Protein AF-A0A6P4HY60-F1 (afdb_monomer_lite)

Sequence (247 aa):
MDHVKLVEDPIDIAHIHQLLADEGCGASSVFVGTTRDNFQGKKVVSLAYEAYDNMALKEMNKICSDLRTKWPELRHIVIYHRLGNVPVCEASVVIAASSPHRSDALESVSFAIDQLKTRVPIWKKEIYEGDHNSEWKENKESFRPKRSVSNFNYLACPCKAEESPDEIAAPQKLVQIRVNDAELAKRVECFVNSKRAEINSQNVIDFKAEDKDLSDSCARTQSSIIKQEKSNCHLKVQTIYYSTARQ

pLDDT: mean 74.48, std 22.75, range [33.75, 98.56]

Organism: Drosophila kikkawai (NCBI:txid30033)

Radius of gyration: 26.5 Å; chains: 1; bounding box: 69×43×84 Å

Structure (mmCIF, N/CA/C/O backbone):
data_AF-A0A6P4HY60-F1
#
_entry.id   AF-A0A6P4HY60-F1
#
loop_
_atom_site.group_PDB
_atom_site.id
_atom_site.type_symbol
_atom_site.label_atom_id
_atom_site.label_alt_id
_atom_site.label_comp_id
_atom_site.label_asym_id
_atom_site.label_entity_id
_atom_site.label_seq_id
_atom_site.pdbx_PDB_ins_code
_atom_site.Cartn_x
_atom_site.Cartn_y
_atom_site.Cartn_z
_atom_site.occupancy
_atom_site.B_iso_or_equiv
_atom_site.auth_seq_id
_atom_site.auth_comp_id
_atom_site.auth_asym_id
_atom_site.auth_atom_id
_atom_site.pdbx_PDB_model_num
ATOM 1 N N . MET A 1 1 ? -8.469 -6.549 12.043 1.00 91.81 1 MET A N 1
ATOM 2 C CA . MET A 1 1 ? -7.118 -7.120 11.918 1.00 91.81 1 MET A CA 1
ATOM 3 C C . MET A 1 1 ? -6.334 -6.358 10.857 1.00 91.81 1 MET A C 1
ATOM 5 O O . MET A 1 1 ? -6.956 -5.788 9.969 1.00 91.81 1 MET A O 1
ATOM 9 N N . ASP A 1 2 ? -5.004 -6.315 10.957 1.00 96.88 2 ASP A N 1
ATOM 10 C CA . ASP A 1 2 ? -4.147 -5.646 9.967 1.00 96.88 2 ASP A CA 1
ATOM 11 C C . ASP A 1 2 ? -3.370 -6.695 9.164 1.00 96.88 2 ASP A C 1
ATOM 13 O O . ASP A 1 2 ? -2.703 -7.561 9.733 1.00 96.88 2 ASP A O 1
ATOM 17 N N . HIS A 1 3 ? -3.462 -6.626 7.837 1.00 97.62 3 HIS A N 1
ATOM 18 C CA . HIS A 1 3 ? -2.778 -7.517 6.907 1.00 97.62 3 HIS A CA 1
ATOM 19 C C . HIS A 1 3 ? -1.827 -6.698 6.036 1.00 97.62 3 HIS A C 1
ATOM 21 O O . HIS A 1 3 ? -2.233 -6.073 5.057 1.00 97.62 3 HIS A O 1
ATOM 27 N N . VAL A 1 4 ? -0.542 -6.721 6.377 1.00 97.94 4 VAL A N 1
ATOM 28 C CA . VAL A 1 4 ? 0.501 -5.955 5.685 1.00 97.94 4 VAL A CA 1
ATOM 29 C C . VAL A 1 4 ? 1.509 -6.917 5.075 1.00 97.94 4 VAL A C 1
ATOM 31 O O . VAL A 1 4 ? 2.099 -7.717 5.803 1.00 97.94 4 VAL A O 1
ATOM 34 N N . LYS A 1 5 ? 1.706 -6.858 3.752 1.00 97.69 5 LYS A N 1
ATOM 35 C CA . LYS A 1 5 ? 2.670 -7.718 3.047 1.00 97.69 5 LYS A CA 1
ATOM 36 C C . LYS A 1 5 ? 3.345 -7.015 1.873 1.00 97.69 5 LYS A C 1
ATOM 38 O O . LYS A 1 5 ? 2.729 -6.225 1.159 1.00 97.69 5 LYS A O 1
ATOM 43 N N . LEU A 1 6 ? 4.601 -7.386 1.652 1.00 97.62 6 LEU A N 1
ATOM 44 C CA . LEU A 1 6 ? 5.291 -7.231 0.377 1.00 97.62 6 LEU A CA 1
ATOM 45 C C . LEU A 1 6 ? 5.278 -8.602 -0.302 1.00 97.62 6 LEU A C 1
ATOM 47 O O . LEU A 1 6 ? 5.563 -9.602 0.357 1.00 97.62 6 LEU A O 1
ATOM 51 N N . VAL A 1 7 ? 4.871 -8.663 -1.566 1.00 97.25 7 VAL A N 1
ATOM 52 C CA . VAL A 1 7 ? 4.714 -9.921 -2.316 1.00 97.25 7 VAL A CA 1
ATOM 53 C C . VAL A 1 7 ? 5.452 -9.842 -3.645 1.00 97.25 7 VAL A C 1
ATOM 55 O O . VAL A 1 7 ? 5.611 -8.756 -4.184 1.00 97.25 7 VAL A O 1
ATOM 58 N N . GLU A 1 8 ? 5.886 -10.969 -4.195 1.00 95.00 8 GLU A N 1
ATOM 59 C CA . GLU A 1 8 ? 6.482 -11.020 -5.543 1.00 95.00 8 GLU A CA 1
ATOM 60 C C . GLU A 1 8 ? 5.460 -11.502 -6.587 1.00 95.00 8 GLU A C 1
ATOM 62 O O . GLU A 1 8 ? 5.421 -11.021 -7.726 1.00 95.00 8 GLU A O 1
ATOM 67 N N . ASP A 1 9 ? 4.562 -12.390 -6.162 1.00 96.19 9 ASP A N 1
ATOM 68 C CA . ASP A 1 9 ? 3.496 -12.952 -6.984 1.00 96.19 9 ASP A CA 1
ATOM 69 C C . ASP A 1 9 ? 2.338 -11.964 -7.233 1.00 96.19 9 ASP A C 1
ATOM 71 O O . ASP A 1 9 ? 2.146 -11.002 -6.476 1.00 96.19 9 ASP A O 1
ATOM 75 N N . PRO A 1 10 ? 1.527 -12.191 -8.287 1.00 96.50 10 PRO A N 1
ATOM 76 C CA . PRO A 1 10 ? 0.302 -11.435 -8.525 1.00 96.50 10 PRO A CA 1
ATOM 77 C C . PRO A 1 10 ? -0.629 -11.411 -7.305 1.00 96.50 10 PRO A C 1
ATOM 79 O O . PRO A 1 10 ? -0.872 -12.428 -6.657 1.00 96.50 10 PRO A O 1
ATOM 82 N N . ILE A 1 11 ? -1.184 -10.233 -7.011 1.00 96.69 11 ILE A N 1
ATOM 83 C CA . ILE A 1 11 ? -2.083 -10.041 -5.871 1.00 96.69 11 ILE A CA 1
ATOM 84 C C . ILE A 1 11 ? -3.471 -10.597 -6.215 1.00 96.69 11 ILE A C 1
ATOM 86 O O . ILE A 1 11 ? -4.147 -10.073 -7.101 1.00 96.69 11 ILE A O 1
ATOM 90 N N . ASP A 1 12 ? -3.922 -11.613 -5.477 1.00 96.12 12 ASP A N 1
ATOM 91 C CA . ASP A 1 12 ? -5.286 -12.138 -5.588 1.00 96.12 12 ASP A CA 1
ATOM 92 C C . ASP A 1 12 ? -6.292 -11.213 -4.883 1.00 96.12 12 ASP A C 1
ATOM 94 O O . ASP A 1 12 ? -6.420 -11.191 -3.655 1.00 96.12 12 ASP A O 1
ATOM 98 N N . ILE A 1 13 ? -7.034 -10.447 -5.683 1.00 94.81 13 ILE A N 1
ATOM 99 C CA . ILE A 1 13 ? -8.043 -9.493 -5.210 1.00 94.81 13 ILE A CA 1
ATOM 100 C C . ILE A 1 13 ? -9.212 -10.212 -4.518 1.00 94.81 13 ILE A C 1
ATOM 102 O O . ILE A 1 13 ? -9.771 -9.678 -3.557 1.00 94.81 13 ILE A O 1
ATOM 106 N N . ALA A 1 14 ? -9.575 -11.420 -4.959 1.00 95.25 14 ALA A N 1
ATOM 107 C CA . ALA A 1 14 ? -10.654 -12.183 -4.339 1.00 95.25 14 ALA A CA 1
ATOM 108 C C . ALA A 1 14 ? -10.253 -12.632 -2.928 1.00 95.25 14 ALA A C 1
ATOM 110 O O . ALA A 1 14 ? -11.048 -12.507 -1.994 1.00 95.25 14 ALA A O 1
ATOM 111 N N . HIS A 1 15 ? -9.000 -13.060 -2.750 1.00 95.81 15 HIS A N 1
ATOM 112 C CA . HIS A 1 15 ? -8.451 -13.338 -1.426 1.00 95.81 15 HIS A CA 1
ATOM 113 C C . HIS A 1 15 ? -8.453 -12.088 -0.533 1.00 95.81 15 HIS A C 1
ATOM 115 O O . HIS A 1 15 ? -8.878 -12.164 0.620 1.00 95.81 15 HIS A O 1
ATOM 121 N N . ILE A 1 16 ? -8.064 -10.919 -1.058 1.00 96.25 16 ILE A N 1
ATOM 122 C CA . ILE A 1 16 ? -8.132 -9.664 -0.290 1.00 96.25 16 ILE A CA 1
ATOM 123 C C . ILE A 1 16 ? -9.564 -9.355 0.156 1.00 96.25 16 ILE A C 1
ATOM 125 O O . ILE A 1 16 ? -9.774 -8.998 1.311 1.00 96.25 16 ILE A O 1
ATOM 129 N N . HIS A 1 17 ? -10.556 -9.529 -0.719 1.00 93.69 17 HIS A N 1
ATOM 130 C CA . HIS A 1 17 ? -11.958 -9.318 -0.359 1.00 93.69 17 HIS A CA 1
ATOM 131 C C . HIS A 1 17 ? -12.414 -10.253 0.775 1.00 93.69 17 HIS A C 1
ATOM 133 O O . HIS A 1 17 ? -13.141 -9.827 1.669 1.00 93.69 17 HIS A O 1
ATOM 139 N N . GLN A 1 18 ? -11.959 -11.510 0.788 1.00 95.62 18 GLN A N 1
ATOM 140 C CA . GLN A 1 18 ? -12.259 -12.448 1.878 1.00 95.62 18 GLN A CA 1
ATOM 141 C C . GLN A 1 18 ? -11.665 -12.000 3.220 1.00 95.62 18 GLN A C 1
ATOM 143 O O . GLN A 1 18 ? -12.324 -12.147 4.244 1.00 95.62 18 GLN A O 1
ATOM 148 N N . LEU A 1 19 ? -10.464 -11.407 3.227 1.00 96.69 19 LEU A N 1
ATOM 149 C CA . LEU A 1 19 ? -9.839 -10.870 4.448 1.00 96.69 19 LEU A CA 1
ATOM 150 C C . LEU A 1 19 ? -10.615 -9.693 5.063 1.00 96.69 19 LEU A C 1
ATOM 152 O O . LEU A 1 19 ? -10.415 -9.372 6.231 1.00 96.69 19 LEU A O 1
ATOM 156 N N . LEU A 1 20 ? -11.475 -9.029 4.287 1.00 96.12 20 LEU A N 1
ATOM 157 C CA . LEU A 1 20 ? -12.272 -7.888 4.744 1.00 96.12 20 LEU A CA 1
ATOM 158 C C . LEU A 1 20 ? -13.616 -8.290 5.355 1.00 96.12 20 LEU A C 1
ATOM 160 O O . LEU A 1 20 ? -14.267 -7.437 5.966 1.00 96.12 20 LEU A O 1
ATOM 164 N N . ALA A 1 21 ? -14.038 -9.543 5.167 1.00 94.50 21 ALA A N 1
ATOM 165 C CA . ALA A 1 21 ? -15.330 -10.028 5.619 1.00 94.50 21 ALA A CA 1
ATOM 166 C C . ALA A 1 21 ? -15.414 -10.013 7.153 1.00 94.50 21 ALA A C 1
ATOM 168 O O . ALA A 1 21 ? -14.592 -10.609 7.846 1.00 94.50 21 ALA A O 1
ATOM 169 N N . ASP A 1 22 ? -16.427 -9.328 7.675 1.00 96.00 22 ASP A N 1
ATOM 170 C CA . ASP A 1 22 ? -16.709 -9.218 9.104 1.00 96.00 22 ASP A CA 1
ATOM 171 C C . ASP A 1 22 ? -18.213 -9.026 9.292 1.00 96.00 22 ASP A C 1
ATOM 173 O O . ASP A 1 22 ? -18.829 -8.240 8.572 1.00 96.00 22 ASP A O 1
ATOM 177 N N . GLU A 1 23 ? -18.805 -9.711 10.268 1.00 95.75 23 GLU A N 1
ATOM 178 C CA . GLU A 1 23 ? -20.241 -9.604 10.561 1.00 95.75 23 GLU A CA 1
ATOM 179 C C . GLU A 1 23 ? -20.643 -8.189 11.012 1.00 95.75 23 GLU A C 1
ATOM 181 O O . GLU A 1 23 ? -21.788 -7.779 10.835 1.00 95.75 23 GLU A O 1
ATOM 186 N N . GLY A 1 24 ? -19.701 -7.420 11.574 1.00 94.94 24 GLY A N 1
ATOM 187 C CA . GLY A 1 24 ? -19.917 -6.043 12.012 1.00 94.94 24 GLY A CA 1
ATOM 188 C C . GLY A 1 24 ? -19.710 -4.984 10.925 1.00 94.94 24 GLY A C 1
ATOM 189 O O . GLY A 1 24 ? -19.867 -3.796 11.212 1.00 94.94 24 GLY A O 1
ATOM 190 N N . CYS A 1 25 ? -19.342 -5.369 9.700 1.00 96.19 25 CYS A N 1
ATOM 191 C CA . CYS A 1 25 ? -19.043 -4.438 8.614 1.00 96.19 25 CYS A CA 1
ATOM 192 C C . CYS A 1 25 ? -20.178 -4.356 7.592 1.00 96.19 25 CYS A C 1
ATOM 194 O O . CYS A 1 25 ? -20.501 -5.328 6.918 1.00 96.19 25 CYS A O 1
ATOM 196 N N . GLY A 1 26 ? -20.728 -3.153 7.408 1.00 95.44 26 GLY A N 1
ATOM 197 C CA . GLY A 1 26 ? -21.676 -2.852 6.333 1.00 95.44 26 GLY A CA 1
ATOM 198 C C . GLY A 1 26 ? -21.008 -2.376 5.040 1.00 95.44 26 GLY A C 1
ATOM 199 O O . GLY A 1 26 ? -21.691 -2.196 4.032 1.00 95.44 26 GLY A O 1
ATOM 200 N N . ALA A 1 27 ? -19.694 -2.128 5.056 1.00 96.25 27 ALA A N 1
ATOM 201 C CA . ALA A 1 27 ? -18.955 -1.641 3.902 1.00 96.25 27 ALA A CA 1
ATOM 202 C C . ALA A 1 27 ? -17.503 -2.135 3.871 1.00 96.25 27 ALA A C 1
ATOM 204 O O . ALA A 1 27 ? -16.828 -2.241 4.895 1.00 96.25 27 ALA A O 1
ATOM 205 N N . SER A 1 28 ? -17.003 -2.344 2.656 1.00 96.81 28 SER A N 1
ATOM 206 C CA . SER A 1 28 ? -15.588 -2.546 2.355 1.00 96.81 28 SER A CA 1
ATOM 207 C C . SER A 1 28 ? -15.203 -1.703 1.145 1.00 96.81 28 SER A C 1
ATOM 209 O O . SER A 1 28 ? -15.961 -1.629 0.178 1.00 96.81 28 SER A O 1
ATOM 211 N N . SER A 1 29 ? -14.024 -1.094 1.182 1.00 97.81 29 SER A N 1
ATOM 212 C CA . SER A 1 29 ? -13.452 -0.339 0.069 1.00 97.81 29 SER A CA 1
ATOM 213 C C . SER A 1 29 ? -12.132 -0.974 -0.340 1.00 97.81 29 SER A C 1
ATOM 215 O O . SER A 1 29 ? -11.348 -1.369 0.523 1.00 97.81 29 SER A O 1
ATOM 217 N N . VAL A 1 30 ? -11.892 -1.080 -1.647 1.00 98.06 30 VAL A N 1
ATOM 218 C CA . VAL A 1 30 ? -10.675 -1.665 -2.219 1.00 98.06 30 VAL A CA 1
ATOM 219 C C . VAL A 1 30 ? -10.135 -0.723 -3.286 1.00 98.06 30 VAL A C 1
ATOM 221 O O . VAL A 1 30 ? -10.813 -0.415 -4.264 1.00 98.06 30 VAL A O 1
ATOM 224 N N . PHE A 1 31 ? -8.895 -0.288 -3.110 1.00 98.25 31 PHE A N 1
ATOM 225 C CA . PHE A 1 31 ? -8.109 0.410 -4.112 1.00 98.25 31 PHE A CA 1
ATOM 226 C C . PHE A 1 31 ? -7.124 -0.563 -4.756 1.00 98.25 31 PHE A C 1
ATOM 228 O O . PHE A 1 31 ? -6.373 -1.243 -4.056 1.00 98.25 31 PHE A O 1
ATOM 235 N N . VAL A 1 32 ? -7.097 -0.586 -6.089 1.00 98.00 32 VAL A N 1
ATOM 236 C CA . VAL A 1 32 ? -6.178 -1.404 -6.888 1.00 98.00 32 VAL A CA 1
ATOM 237 C C . VAL A 1 32 ? -5.385 -0.482 -7.808 1.00 98.00 32 VAL A C 1
ATOM 239 O O . VAL A 1 32 ? -5.935 0.126 -8.725 1.00 98.00 32 VAL A O 1
ATOM 242 N N . GLY A 1 33 ? -4.083 -0.362 -7.562 1.00 96.88 33 GLY A N 1
ATOM 243 C CA . GLY A 1 33 ? -3.168 0.366 -8.433 1.00 96.88 33 GLY A CA 1
ATOM 244 C C . GLY A 1 33 ? -2.649 -0.548 -9.536 1.00 96.88 33 GLY A C 1
ATOM 245 O O . GLY A 1 33 ? -1.852 -1.438 -9.256 1.00 96.88 33 GLY A O 1
ATOM 246 N N . THR A 1 34 ? -3.083 -0.330 -10.777 1.00 96.00 34 THR A N 1
ATOM 247 C CA . THR A 1 34 ? -2.666 -1.127 -11.943 1.00 96.00 34 THR A CA 1
ATOM 248 C C . THR A 1 34 ? -1.634 -0.411 -12.807 1.00 96.00 34 THR A C 1
ATOM 250 O O . THR A 1 34 ? -1.714 0.806 -13.016 1.00 96.00 34 THR A O 1
ATOM 253 N N . THR A 1 35 ? -0.700 -1.167 -13.382 1.00 93.50 35 THR A N 1
ATOM 254 C CA . THR A 1 35 ? 0.260 -0.641 -14.361 1.00 93.50 35 THR A CA 1
ATOM 255 C C . THR A 1 35 ? -0.448 -0.225 -15.653 1.00 93.50 35 THR A C 1
ATOM 257 O O . THR A 1 35 ? -1.244 -0.978 -16.212 1.00 93.50 35 THR A O 1
ATOM 260 N N . ARG A 1 36 ? -0.135 0.976 -16.148 1.00 93.31 36 ARG A N 1
ATOM 261 C CA . ARG A 1 36 ? -0.645 1.513 -17.421 1.00 93.31 36 ARG A CA 1
ATOM 262 C C . ARG A 1 36 ? 0.368 1.291 -18.543 1.00 93.31 36 ARG A C 1
ATOM 264 O O . ARG A 1 36 ? 1.565 1.243 -18.281 1.00 93.31 36 ARG A O 1
ATOM 271 N N . ASP A 1 37 ? -0.118 1.226 -19.776 1.00 90.00 37 ASP A N 1
ATOM 272 C CA . ASP A 1 37 ? 0.672 1.002 -20.996 1.00 90.00 37 ASP A CA 1
ATOM 273 C C . ASP A 1 37 ? 1.426 2.242 -21.503 1.00 90.00 37 ASP A C 1
ATOM 275 O O . ASP A 1 37 ? 2.221 2.151 -22.437 1.00 90.00 37 ASP A O 1
ATOM 279 N N . ASN A 1 38 ? 1.193 3.413 -20.907 1.00 86.88 38 ASN A N 1
ATOM 280 C CA . ASN A 1 38 ? 1.781 4.664 -21.363 1.00 86.88 38 ASN A CA 1
ATOM 281 C C . ASN A 1 38 ? 2.274 5.555 -20.218 1.00 86.88 38 ASN A C 1
ATOM 283 O O . ASN A 1 38 ? 1.647 5.682 -19.160 1.00 86.88 38 ASN A O 1
ATOM 287 N N . PHE A 1 39 ? 3.395 6.232 -20.473 1.00 82.94 39 PHE A N 1
ATOM 288 C CA . PHE A 1 39 ? 3.899 7.314 -19.636 1.00 82.94 39 PHE A CA 1
ATOM 289 C C . PHE A 1 39 ? 4.615 8.364 -20.492 1.00 82.94 39 PHE A C 1
ATOM 291 O O . PHE A 1 39 ? 5.560 8.051 -21.208 1.00 82.94 39 PHE A O 1
ATOM 298 N N . GLN A 1 40 ? 4.159 9.623 -20.436 1.00 82.12 40 GLN A N 1
ATOM 299 C CA . GLN A 1 40 ? 4.744 10.752 -21.188 1.00 82.12 40 GLN A CA 1
ATOM 300 C C . GLN A 1 40 ? 4.935 10.476 -22.697 1.00 82.12 40 GLN A C 1
ATOM 302 O O . GLN A 1 40 ? 5.927 10.884 -23.291 1.00 82.12 40 GLN A O 1
ATOM 307 N N . GLY A 1 41 ? 3.990 9.761 -23.317 1.00 80.06 41 GLY A N 1
ATOM 308 C CA . GLY A 1 41 ? 4.039 9.412 -24.743 1.00 80.06 41 GLY A CA 1
ATOM 309 C C . GLY A 1 41 ? 4.938 8.219 -25.091 1.00 80.06 41 GLY A C 1
ATOM 310 O O . GLY A 1 41 ? 4.973 7.824 -26.252 1.00 80.06 41 GLY A O 1
ATOM 311 N N . LYS A 1 42 ? 5.628 7.616 -24.113 1.00 83.38 42 LYS A N 1
ATOM 312 C CA . LYS A 1 42 ? 6.372 6.359 -24.278 1.00 83.38 42 LYS A CA 1
ATOM 313 C C . LYS A 1 42 ? 5.483 5.164 -23.925 1.00 83.38 42 LYS A C 1
ATOM 315 O O . LYS A 1 42 ? 4.707 5.236 -22.967 1.00 83.38 42 LYS A O 1
ATOM 320 N N . LYS A 1 43 ? 5.632 4.062 -24.665 1.00 87.81 43 LYS A N 1
ATOM 321 C CA . LYS A 1 43 ? 4.940 2.793 -24.402 1.00 87.81 43 LYS A CA 1
ATOM 322 C C . LYS A 1 43 ? 5.684 1.996 -23.330 1.00 87.81 43 LYS A C 1
ATOM 324 O O . LYS A 1 43 ? 6.850 1.641 -23.507 1.00 87.81 43 LYS A O 1
ATOM 329 N N . VAL A 1 44 ? 5.012 1.765 -22.208 1.00 88.62 44 VAL A N 1
ATOM 330 C CA . VAL A 1 44 ? 5.507 1.010 -21.051 1.00 88.62 44 VAL A CA 1
ATOM 331 C C . VAL A 1 44 ? 5.102 -0.450 -21.220 1.00 88.62 44 VAL A C 1
ATOM 333 O O . VAL A 1 44 ? 3.950 -0.738 -21.531 1.00 88.62 44 VAL A O 1
ATOM 336 N N . VAL A 1 45 ? 6.043 -1.368 -21.011 1.00 90.25 45 VAL A N 1
ATOM 337 C CA . VAL A 1 45 ? 5.812 -2.822 -21.058 1.00 90.25 45 VAL A CA 1
ATOM 338 C C . VAL A 1 45 ? 5.562 -3.369 -19.654 1.00 90.25 45 VAL A C 1
ATOM 340 O O . VAL A 1 45 ? 4.686 -4.210 -19.447 1.00 90.25 45 VAL A O 1
ATOM 343 N N . SER A 1 46 ? 6.311 -2.869 -18.674 1.00 91.94 46 SER A N 1
ATOM 344 C CA . SER A 1 46 ? 6.170 -3.249 -17.273 1.00 91.94 46 SER A CA 1
ATOM 345 C C . SER A 1 46 ? 6.798 -2.211 -16.343 1.00 91.94 46 SER A C 1
ATOM 347 O O . SER A 1 46 ? 7.523 -1.305 -16.767 1.00 91.94 46 SER A O 1
ATOM 349 N N . LEU A 1 47 ? 6.503 -2.342 -15.053 1.00 93.44 47 LEU A N 1
ATOM 350 C CA . LEU A 1 47 ? 7.161 -1.608 -13.979 1.00 93.44 47 LEU A CA 1
ATOM 351 C C . LEU A 1 47 ? 7.960 -2.584 -13.122 1.00 93.44 47 LEU A C 1
ATOM 353 O O . LEU A 1 47 ? 7.423 -3.610 -12.721 1.00 93.44 47 LEU A O 1
ATOM 357 N N . ALA A 1 48 ? 9.207 -2.253 -12.802 1.00 92.19 48 ALA A N 1
ATOM 358 C CA . ALA A 1 48 ? 9.973 -2.977 -11.795 1.00 92.19 48 ALA A CA 1
ATOM 359 C C . ALA A 1 48 ? 9.930 -2.221 -10.463 1.00 92.19 48 ALA A C 1
ATOM 361 O O . ALA A 1 48 ? 10.208 -1.021 -10.422 1.00 92.19 48 ALA A O 1
ATOM 362 N N . TYR A 1 49 ? 9.566 -2.919 -9.392 1.00 95.00 49 TYR A N 1
ATOM 363 C CA . TYR A 1 49 ? 9.456 -2.366 -8.049 1.00 95.00 49 TYR A CA 1
ATOM 364 C C . TYR A 1 49 ? 10.517 -2.947 -7.119 1.00 95.00 49 TYR A C 1
ATOM 366 O O . TYR A 1 49 ? 10.680 -4.161 -7.030 1.00 95.00 49 TYR A O 1
ATOM 374 N N . GLU A 1 50 ? 11.189 -2.068 -6.385 1.00 92.19 50 GLU A N 1
ATOM 375 C CA . GLU A 1 50 ? 12.155 -2.420 -5.343 1.00 92.19 50 GLU A CA 1
ATOM 376 C C . GLU A 1 50 ? 11.777 -1.719 -4.040 1.00 92.19 50 GLU A C 1
ATOM 378 O O . GLU A 1 50 ? 11.213 -0.621 -4.053 1.00 92.19 50 GLU A O 1
ATOM 383 N N . ALA A 1 51 ? 12.091 -2.339 -2.906 1.00 92.00 51 ALA A N 1
ATOM 384 C CA . ALA A 1 51 ? 11.772 -1.797 -1.595 1.00 92.00 51 ALA A CA 1
ATOM 385 C C . ALA A 1 51 ? 12.912 -2.012 -0.604 1.00 92.00 51 ALA A C 1
ATOM 387 O O . ALA A 1 51 ? 13.728 -2.921 -0.736 1.00 92.00 51 ALA A O 1
ATOM 388 N N . TYR A 1 52 ? 12.941 -1.169 0.429 1.00 91.62 52 TYR A N 1
ATOM 389 C CA . TYR A 1 52 ? 13.669 -1.498 1.646 1.00 91.62 52 TYR A CA 1
ATOM 390 C C . TYR A 1 52 ? 12.724 -2.213 2.617 1.00 91.62 52 TYR A C 1
ATOM 392 O O . TYR A 1 52 ? 12.133 -1.579 3.492 1.00 91.62 52 TYR A O 1
ATOM 400 N N . ASP A 1 53 ? 12.590 -3.528 2.458 1.00 90.25 53 ASP A N 1
ATOM 401 C CA . ASP A 1 53 ? 11.509 -4.349 3.021 1.00 90.25 53 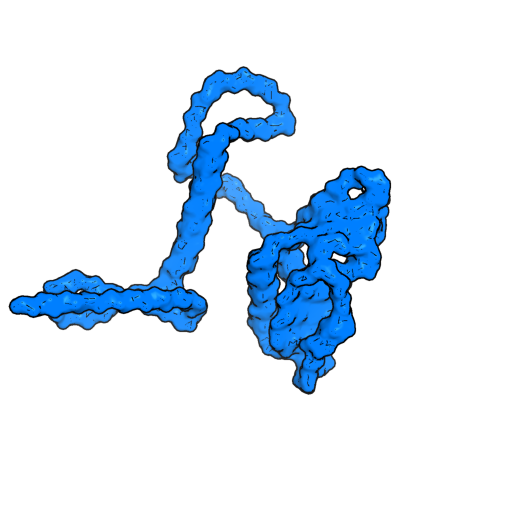ASP A CA 1
ATOM 402 C C . ASP A 1 53 ? 11.212 -4.095 4.500 1.00 90.25 53 ASP A C 1
ATOM 404 O O . ASP A 1 53 ? 10.084 -3.769 4.868 1.00 90.25 53 ASP A O 1
ATOM 408 N N . ASN A 1 54 ? 12.233 -4.167 5.358 1.00 90.75 54 ASN A N 1
ATOM 409 C CA . ASN A 1 54 ? 12.067 -3.977 6.802 1.00 90.75 54 ASN A CA 1
ATOM 410 C C . ASN A 1 54 ? 11.505 -2.590 7.148 1.00 90.75 54 ASN A C 1
ATOM 412 O O . ASN A 1 54 ? 10.668 -2.451 8.043 1.00 90.75 54 ASN A O 1
ATOM 416 N N . MET A 1 55 ? 11.962 -1.548 6.449 1.00 91.31 55 MET A N 1
ATOM 417 C CA . MET A 1 55 ? 11.477 -0.187 6.663 1.00 91.31 55 MET A CA 1
ATOM 418 C C . MET A 1 55 ? 10.108 0.023 6.017 1.00 91.31 55 MET A C 1
ATOM 420 O O . MET A 1 55 ? 9.252 0.656 6.627 1.00 91.31 55 MET A O 1
ATOM 424 N N . ALA A 1 56 ? 9.878 -0.542 4.832 1.00 91.81 56 ALA A N 1
ATOM 425 C CA . ALA A 1 56 ? 8.599 -0.482 4.142 1.00 91.81 56 ALA A CA 1
ATOM 426 C C . ALA A 1 56 ? 7.484 -1.121 4.976 1.00 91.81 56 ALA A C 1
ATOM 428 O O . ALA A 1 56 ? 6.498 -0.451 5.278 1.00 91.81 56 ALA A O 1
ATOM 429 N N . LEU A 1 57 ? 7.684 -2.346 5.469 1.00 96.00 57 LEU A N 1
ATOM 430 C CA . LEU A 1 57 ? 6.740 -3.012 6.368 1.00 96.00 57 LEU A CA 1
ATOM 431 C C . LEU A 1 57 ? 6.511 -2.203 7.650 1.00 96.00 57 LEU A C 1
ATOM 433 O O . LEU A 1 57 ? 5.373 -2.069 8.100 1.00 96.00 57 LEU A O 1
ATOM 437 N N . LYS A 1 58 ? 7.563 -1.621 8.237 1.00 95.00 58 LYS A N 1
ATOM 438 C CA . LYS A 1 58 ? 7.430 -0.777 9.434 1.00 95.00 58 LYS A CA 1
ATOM 439 C C . LYS A 1 58 ? 6.580 0.469 9.170 1.00 95.00 58 LYS A C 1
ATOM 441 O O . LYS A 1 58 ? 5.721 0.792 9.988 1.00 95.00 58 LYS A O 1
ATOM 446 N N . GLU A 1 59 ? 6.797 1.164 8.056 1.00 96.00 59 GLU A N 1
ATOM 447 C CA . GLU A 1 59 ? 6.010 2.347 7.687 1.00 96.00 59 GLU A CA 1
ATOM 448 C C . GLU A 1 59 ? 4.569 1.983 7.298 1.00 96.00 59 GLU A C 1
ATOM 450 O O . GLU A 1 59 ? 3.641 2.664 7.723 1.00 96.00 59 GLU A O 1
ATOM 455 N N . MET A 1 60 ? 4.341 0.870 6.596 1.00 97.75 60 MET A N 1
ATOM 456 C CA . MET A 1 60 ? 2.989 0.374 6.294 1.00 97.75 60 MET A CA 1
ATOM 457 C C . MET A 1 60 ? 2.202 0.033 7.570 1.00 97.75 60 MET A C 1
ATOM 459 O O . MET A 1 60 ? 1.023 0.369 7.680 1.00 97.75 60 MET A O 1
ATOM 463 N N . ASN A 1 61 ? 2.852 -0.566 8.572 1.00 97.94 61 ASN A N 1
ATOM 464 C CA . ASN A 1 61 ? 2.226 -0.808 9.875 1.00 97.94 61 ASN A CA 1
ATOM 465 C C . ASN A 1 61 ? 1.913 0.499 10.620 1.00 97.94 61 ASN A C 1
ATOM 467 O O . ASN A 1 61 ? 0.850 0.618 11.223 1.00 97.94 61 ASN A O 1
ATOM 471 N N . LYS A 1 62 ? 2.785 1.514 10.545 1.00 96.81 62 LYS A N 1
ATOM 472 C CA . LYS A 1 62 ? 2.476 2.845 11.100 1.00 96.81 62 LYS A CA 1
ATOM 473 C C . LYS A 1 62 ? 1.261 3.477 10.427 1.00 96.81 62 LYS A C 1
ATOM 475 O O . LYS A 1 62 ? 0.442 4.065 11.121 1.00 96.81 62 LYS A O 1
ATOM 480 N N . ILE A 1 63 ? 1.115 3.324 9.109 1.00 97.75 63 ILE A N 1
ATOM 481 C CA . ILE A 1 63 ? -0.084 3.782 8.393 1.00 97.75 63 ILE A CA 1
ATOM 482 C C . ILE A 1 63 ? -1.330 3.087 8.952 1.00 97.75 63 ILE A C 1
ATOM 484 O O . ILE A 1 63 ? -2.320 3.764 9.203 1.00 97.75 63 ILE A O 1
ATOM 488 N N . CYS A 1 64 ? -1.282 1.779 9.228 1.00 98.12 64 CYS A N 1
ATOM 489 C CA . CYS A 1 64 ? -2.400 1.073 9.869 1.00 98.12 64 CYS A CA 1
ATOM 490 C C . CYS A 1 64 ? -2.740 1.665 11.249 1.00 98.12 64 CYS A C 1
ATOM 492 O O . CYS A 1 64 ? -3.909 1.916 11.537 1.00 98.12 64 CYS A O 1
ATOM 494 N N . SER A 1 65 ? -1.736 1.975 12.074 1.00 97.69 65 SER A N 1
ATOM 495 C CA . SER A 1 65 ? -1.946 2.648 13.365 1.00 97.69 65 SER A CA 1
ATOM 496 C C . SER A 1 65 ? -2.571 4.042 13.219 1.00 97.69 65 SER A C 1
ATOM 498 O O . SER A 1 65 ? -3.487 4.390 13.968 1.00 97.69 65 SER A O 1
ATOM 500 N N . ASP A 1 66 ? -2.119 4.831 12.241 1.00 97.31 66 ASP A N 1
ATOM 501 C CA . ASP A 1 66 ? -2.673 6.157 11.942 1.00 97.31 66 ASP A CA 1
ATOM 502 C C . ASP A 1 66 ? -4.143 6.045 11.495 1.00 97.31 66 ASP A C 1
ATOM 504 O O . ASP A 1 66 ? -5.000 6.798 11.964 1.00 97.31 66 ASP A O 1
ATOM 508 N N . LEU A 1 67 ? -4.453 5.064 10.638 1.00 97.69 67 LEU A N 1
ATOM 509 C CA . LEU A 1 67 ? -5.816 4.765 10.193 1.00 97.69 67 LEU A CA 1
ATOM 510 C C . LEU A 1 67 ? -6.723 4.403 11.366 1.00 97.69 67 LEU A C 1
ATOM 512 O O . LEU A 1 67 ? -7.798 4.978 11.488 1.00 97.69 67 LEU A O 1
ATOM 516 N N . ARG A 1 68 ? -6.284 3.510 12.258 1.00 97.06 68 ARG A N 1
ATOM 517 C CA . ARG A 1 68 ? -7.058 3.116 13.448 1.00 97.06 68 ARG A CA 1
ATOM 518 C C . ARG A 1 68 ? -7.283 4.272 14.416 1.00 97.06 68 ARG A C 1
ATOM 520 O O . ARG A 1 68 ? -8.313 4.325 15.075 1.00 97.06 68 ARG A O 1
ATOM 527 N N . THR A 1 69 ? -6.341 5.210 14.488 1.00 97.06 69 THR A N 1
ATOM 528 C CA . THR A 1 69 ? -6.488 6.410 15.322 1.00 97.06 69 THR A CA 1
ATOM 529 C C . THR A 1 69 ? -7.528 7.368 14.742 1.00 97.06 69 THR A C 1
ATOM 531 O O . THR A 1 69 ? -8.312 7.951 15.486 1.00 97.06 69 THR A O 1
ATOM 534 N N . LYS A 1 70 ? -7.543 7.540 13.416 1.00 97.31 70 LYS A N 1
ATOM 535 C CA . LYS A 1 70 ? -8.441 8.481 12.737 1.00 97.31 70 LYS A CA 1
ATOM 536 C C . LYS A 1 70 ? -9.835 7.900 12.459 1.00 97.31 70 LYS A C 1
ATOM 538 O O . LYS A 1 70 ? -10.806 8.647 12.498 1.00 97.31 70 LYS A O 1
ATOM 543 N N . TRP A 1 71 ? -9.932 6.589 12.246 1.00 97.94 71 TRP A N 1
ATOM 544 C CA . TRP A 1 71 ? -11.175 5.838 12.054 1.00 97.94 71 TRP A CA 1
ATOM 545 C C . TRP A 1 71 ? -11.200 4.607 12.985 1.00 97.94 71 TRP A C 1
ATOM 547 O O . TRP A 1 71 ? -10.842 3.501 12.568 1.00 97.94 71 TRP A O 1
ATOM 557 N N . PRO A 1 72 ? -11.625 4.777 14.252 1.00 96.50 72 PRO A N 1
ATOM 558 C CA . PRO A 1 72 ? -11.646 3.696 15.246 1.00 96.50 72 PRO A CA 1
ATOM 559 C C . PRO A 1 72 ? -12.549 2.513 14.873 1.00 96.50 72 PRO A C 1
ATOM 561 O O . PRO A 1 72 ? -12.295 1.387 15.294 1.00 96.50 72 PRO A O 1
ATOM 564 N N . GLU A 1 73 ? -13.570 2.755 14.047 1.00 96.00 73 GLU A N 1
ATOM 565 C CA . GLU A 1 73 ? -14.544 1.751 13.607 1.00 96.00 73 GLU A CA 1
ATOM 566 C C . GLU A 1 73 ? -14.014 0.817 12.498 1.00 96.00 73 GLU A C 1
ATOM 568 O O . GLU A 1 73 ? -14.704 -0.126 12.101 1.00 96.00 73 GLU A O 1
ATOM 573 N N . LEU A 1 74 ? -12.792 1.034 11.988 1.00 97.38 74 LEU A N 1
ATOM 574 C CA . LEU A 1 74 ? -12.174 0.129 11.013 1.00 97.38 74 LEU A CA 1
ATOM 575 C C . LEU A 1 74 ? -11.921 -1.254 11.626 1.00 97.38 74 LEU A C 1
ATOM 577 O O . LEU A 1 74 ? -11.129 -1.419 12.564 1.00 97.38 74 LEU A O 1
ATOM 581 N N . ARG A 1 75 ? -12.526 -2.284 11.032 1.00 96.94 75 ARG A N 1
ATOM 582 C CA . ARG A 1 75 ? -12.329 -3.674 11.455 1.00 96.94 75 ARG A CA 1
ATOM 583 C C . ARG A 1 75 ? -11.073 -4.238 10.828 1.00 96.94 75 ARG A C 1
ATOM 585 O O . ARG A 1 75 ? -10.099 -4.486 11.550 1.00 96.94 75 ARG A O 1
ATOM 592 N N . HIS A 1 76 ? -11.047 -4.368 9.505 1.00 98.00 76 HIS A N 1
ATOM 593 C CA . HIS A 1 76 ? -9.918 -4.945 8.777 1.00 98.00 76 HIS A CA 1
ATOM 594 C C . HIS A 1 76 ? -9.238 -3.915 7.891 1.00 98.00 76 HIS A C 1
ATOM 596 O O . HIS A 1 76 ? -9.903 -3.084 7.280 1.00 98.00 76 HIS A O 1
ATOM 602 N N . ILE A 1 77 ? -7.908 -3.967 7.849 1.00 98.44 77 ILE A N 1
ATOM 603 C CA . ILE A 1 77 ? -7.061 -3.130 6.999 1.00 98.44 77 ILE A CA 1
ATOM 604 C C . ILE A 1 77 ? -6.102 -4.060 6.263 1.00 98.44 77 ILE A C 1
ATOM 606 O O . ILE A 1 77 ? -5.461 -4.915 6.872 1.00 98.44 77 ILE A O 1
ATOM 610 N N . VAL A 1 78 ? -5.990 -3.890 4.953 1.00 98.56 78 VAL A N 1
ATOM 611 C CA . VAL A 1 78 ? -5.089 -4.649 4.091 1.00 98.56 78 VAL A CA 1
ATOM 612 C C . VAL A 1 78 ? -4.225 -3.669 3.310 1.00 98.56 78 VAL A C 1
ATOM 614 O O . VAL A 1 78 ? -4.751 -2.770 2.660 1.00 98.56 78 VAL A O 1
ATOM 617 N N . ILE A 1 79 ? -2.906 -3.851 3.345 1.00 98.38 79 ILE A N 1
ATOM 618 C CA . ILE A 1 79 ? -1.954 -3.088 2.529 1.00 98.38 79 ILE A CA 1
ATOM 619 C C . ILE A 1 79 ? -0.945 -4.064 1.931 1.00 98.38 79 ILE A C 1
ATOM 621 O O . ILE A 1 79 ? -0.038 -4.540 2.620 1.00 98.38 79 ILE A O 1
ATOM 625 N N . TYR A 1 80 ? -1.133 -4.409 0.660 1.00 98.38 80 TYR A N 1
ATOM 626 C CA . TYR A 1 80 ? -0.267 -5.328 -0.074 1.00 98.38 80 TYR A CA 1
ATOM 627 C C . TYR A 1 80 ? 0.412 -4.564 -1.203 1.00 98.38 80 TYR A C 1
ATOM 629 O O . TYR A 1 80 ? -0.250 -3.869 -1.974 1.00 98.38 80 TYR A O 1
ATOM 637 N N . HIS A 1 81 ? 1.730 -4.699 -1.315 1.00 98.00 81 HIS A N 1
ATOM 638 C CA . HIS A 1 81 ? 2.481 -4.127 -2.426 1.00 98.00 81 HIS A CA 1
ATOM 639 C C . HIS A 1 81 ? 3.313 -5.208 -3.102 1.00 98.00 81 HIS A C 1
ATOM 641 O O . HIS A 1 81 ? 4.034 -5.954 -2.440 1.00 98.00 81 HIS A O 1
ATOM 647 N N . ARG A 1 82 ? 3.215 -5.281 -4.427 1.00 97.81 82 ARG A N 1
ATOM 648 C CA . ARG A 1 82 ? 3.986 -6.206 -5.243 1.00 97.81 82 ARG A CA 1
ATOM 649 C C . ARG A 1 82 ? 5.357 -5.625 -5.575 1.00 97.81 82 ARG A C 1
ATOM 651 O O . ARG A 1 82 ? 5.461 -4.449 -5.924 1.00 97.81 82 ARG A O 1
ATOM 658 N N . LEU A 1 83 ? 6.390 -6.440 -5.439 1.00 96.38 83 LEU A N 1
ATOM 659 C CA . LEU A 1 83 ? 7.771 -6.155 -5.801 1.00 96.38 83 LEU A CA 1
ATOM 660 C C . LEU A 1 83 ? 8.145 -6.910 -7.080 1.00 96.38 83 LEU A C 1
ATOM 662 O O . LEU A 1 83 ? 7.398 -7.760 -7.565 1.00 96.38 83 LEU A O 1
ATOM 666 N N . GLY A 1 84 ? 9.302 -6.579 -7.644 1.00 94.38 84 GLY A N 1
ATOM 667 C CA . GLY A 1 84 ? 9.763 -7.164 -8.894 1.00 94.38 84 GLY A CA 1
ATOM 668 C C . GLY A 1 84 ? 9.001 -6.621 -10.100 1.00 94.38 84 GLY A C 1
ATOM 669 O O . GLY A 1 84 ? 8.551 -5.474 -10.110 1.00 94.38 84 GLY A O 1
ATOM 670 N N . ASN A 1 85 ? 8.909 -7.428 -11.155 1.00 94.69 85 ASN A N 1
ATOM 671 C CA . ASN A 1 85 ? 8.342 -7.007 -12.431 1.00 94.69 85 ASN A CA 1
ATOM 672 C C . ASN A 1 85 ? 6.812 -7.147 -12.453 1.00 94.69 85 ASN A C 1
ATOM 674 O O . ASN A 1 85 ? 6.277 -8.242 -12.290 1.00 94.69 85 ASN A O 1
ATOM 678 N N . VAL A 1 86 ? 6.122 -6.043 -12.733 1.00 96.38 86 VAL A N 1
ATOM 679 C CA . VAL A 1 86 ? 4.664 -5.948 -12.834 1.00 96.38 86 VAL A CA 1
ATOM 680 C C . VAL A 1 86 ? 4.287 -5.508 -14.255 1.00 96.38 86 VAL A C 1
ATOM 682 O O . VAL A 1 86 ? 4.456 -4.332 -14.598 1.00 96.38 86 VAL A O 1
ATOM 685 N N . PRO A 1 87 ? 3.800 -6.431 -15.100 1.00 94.88 87 PRO A N 1
ATOM 686 C CA . PRO A 1 87 ? 3.287 -6.134 -16.434 1.00 94.88 87 PRO A CA 1
ATOM 687 C C . PRO A 1 87 ? 2.158 -5.098 -16.446 1.00 94.88 87 PRO A C 1
ATOM 689 O O . PRO A 1 87 ? 1.486 -4.850 -15.442 1.00 94.88 87 PRO A O 1
ATOM 692 N N . VAL A 1 88 ? 1.927 -4.506 -17.617 1.00 95.06 88 VAL A N 1
ATOM 693 C CA . VAL A 1 88 ? 0.728 -3.700 -17.898 1.00 95.06 88 VAL A CA 1
ATOM 694 C C . VAL A 1 88 ? -0.548 -4.479 -17.559 1.00 95.06 88 VAL A C 1
ATOM 696 O O . VAL A 1 88 ? -0.611 -5.688 -17.753 1.00 95.06 88 VAL A O 1
ATOM 699 N N . CYS A 1 89 ? -1.563 -3.770 -17.056 1.00 94.31 89 CYS A N 1
ATOM 700 C CA . CYS A 1 89 ? -2.844 -4.308 -16.580 1.00 94.31 89 CYS A CA 1
ATOM 701 C C . CYS A 1 89 ? -2.782 -5.155 -15.298 1.00 94.31 89 CYS A C 1
ATOM 703 O O . CYS A 1 89 ? -3.836 -5.538 -14.795 1.00 94.31 89 CYS A O 1
ATOM 705 N N . GLU A 1 90 ? -1.605 -5.385 -14.712 1.00 96.12 90 GLU A N 1
ATOM 706 C CA . GLU A 1 90 ? -1.490 -6.077 -13.426 1.00 96.12 90 GLU A CA 1
ATOM 707 C C . GLU A 1 90 ? -1.438 -5.104 -12.240 1.00 96.12 90 GLU A C 1
ATOM 709 O O . GLU A 1 90 ? -1.014 -3.949 -12.363 1.00 96.12 90 GLU A O 1
ATOM 714 N N . ALA A 1 91 ? -1.893 -5.576 -11.076 1.00 96.56 91 ALA A N 1
ATOM 715 C CA . ALA A 1 91 ? -1.904 -4.808 -9.837 1.00 96.56 91 ALA A CA 1
ATOM 716 C C . ALA A 1 91 ? -0.505 -4.760 -9.203 1.00 96.56 91 ALA A C 1
ATOM 718 O O . ALA A 1 91 ? 0.092 -5.798 -8.908 1.00 96.56 91 ALA A O 1
ATOM 719 N N . SER A 1 92 ? -0.005 -3.549 -8.955 1.00 97.06 92 SER A N 1
ATOM 720 C CA . SER A 1 92 ? 1.226 -3.313 -8.197 1.00 97.06 92 SER A CA 1
ATOM 721 C C . SER A 1 92 ? 0.965 -3.055 -6.718 1.00 97.06 92 SER A C 1
ATOM 723 O O . SER A 1 92 ? 1.804 -3.369 -5.881 1.00 97.06 92 SER A O 1
ATOM 725 N N . VAL A 1 93 ? -0.200 -2.514 -6.368 1.00 97.94 93 VAL A N 1
ATOM 726 C CA . VAL A 1 93 ? -0.572 -2.233 -4.980 1.00 97.94 93 VAL A CA 1
ATOM 727 C C . VAL A 1 93 ? -2.065 -2.446 -4.783 1.00 97.94 93 VAL A C 1
ATOM 729 O O . VAL A 1 93 ? -2.872 -2.047 -5.624 1.00 97.94 93 VAL A O 1
ATOM 732 N N . VAL A 1 94 ? -2.431 -3.055 -3.659 1.00 98.50 94 VAL A N 1
ATOM 733 C CA . VAL A 1 94 ? -3.817 -3.181 -3.214 1.00 98.50 94 VAL A CA 1
ATOM 734 C C . VAL A 1 94 ? -3.919 -2.683 -1.783 1.00 98.50 94 VAL A C 1
ATOM 736 O O . VAL A 1 94 ? -3.190 -3.136 -0.899 1.00 98.50 94 VAL A O 1
ATOM 739 N N . ILE A 1 95 ? -4.831 -1.742 -1.563 1.00 98.44 95 ILE A N 1
ATOM 740 C CA . ILE A 1 95 ? -5.175 -1.243 -0.234 1.00 98.44 95 ILE A CA 1
ATOM 741 C C . ILE A 1 95 ? -6.659 -1.455 -0.032 1.00 98.44 95 ILE A C 1
ATOM 743 O O . ILE A 1 95 ? -7.453 -1.076 -0.888 1.00 98.44 95 ILE A O 1
ATOM 747 N N . ALA A 1 96 ? -7.041 -2.029 1.097 1.00 98.31 96 ALA A N 1
ATOM 748 C CA . ALA A 1 96 ? -8.438 -2.229 1.403 1.00 98.31 96 ALA A CA 1
ATOM 749 C C . ALA A 1 96 ? -8.743 -2.034 2.881 1.00 98.31 96 ALA A C 1
ATOM 751 O O . ALA A 1 96 ? -7.884 -2.245 3.735 1.00 98.31 96 ALA A O 1
ATOM 752 N N . ALA A 1 97 ? -9.977 -1.643 3.175 1.00 98.31 97 ALA A N 1
ATOM 753 C CA . ALA A 1 97 ? -10.454 -1.513 4.540 1.00 98.31 97 ALA A CA 1
ATOM 754 C C . ALA A 1 97 ? -11.942 -1.859 4.647 1.00 98.31 97 ALA A C 1
ATOM 756 O O . ALA A 1 97 ? -12.702 -1.624 3.702 1.00 98.31 97 ALA A O 1
ATOM 757 N N . SER A 1 98 ? -12.356 -2.395 5.797 1.00 98.19 98 SER A N 1
ATOM 758 C CA . SER A 1 98 ? -13.761 -2.654 6.124 1.00 98.19 98 SER A CA 1
ATOM 759 C C . SER A 1 98 ? -14.208 -1.920 7.384 1.00 98.19 98 SER A C 1
ATOM 761 O O . SER A 1 98 ? -13.452 -1.755 8.345 1.00 98.19 98 SER A O 1
ATOM 763 N N . SER A 1 99 ? -15.459 -1.462 7.368 1.00 97.88 99 SER A N 1
ATOM 764 C CA . SER A 1 99 ? -16.072 -0.671 8.436 1.00 97.88 99 SER A CA 1
ATOM 765 C C . SER A 1 99 ? -17.587 -0.910 8.516 1.00 97.88 99 SER A C 1
ATOM 767 O O . SER A 1 99 ? -18.204 -1.365 7.546 1.00 97.88 99 SER A O 1
ATOM 769 N N . PRO A 1 100 ? -18.231 -0.572 9.646 1.00 97.56 100 PRO A N 1
ATOM 770 C CA . PRO A 1 100 ? -19.689 -0.543 9.754 1.00 97.56 100 PRO A CA 1
ATOM 771 C C . PRO A 1 100 ? -20.346 0.394 8.727 1.00 97.56 100 PRO A C 1
ATOM 773 O O . PRO A 1 100 ? -21.406 0.082 8.184 1.00 97.56 100 PRO A O 1
ATOM 776 N N . HIS A 1 101 ? -19.706 1.530 8.423 1.00 96.50 101 HIS A N 1
ATOM 777 C CA . HIS A 1 101 ? -20.261 2.583 7.571 1.00 96.50 101 HIS A CA 1
ATOM 778 C C . HIS A 1 101 ? -19.344 2.956 6.405 1.00 96.50 101 HIS A C 1
ATOM 780 O O . HIS A 1 101 ? -18.140 3.138 6.569 1.00 96.50 101 HIS A O 1
ATOM 786 N N . ARG A 1 102 ? -19.936 3.138 5.217 1.00 96.88 102 ARG A N 1
ATOM 787 C CA . ARG A 1 102 ? -19.211 3.358 3.951 1.00 96.88 102 ARG A CA 1
ATOM 788 C C . ARG A 1 102 ? -18.256 4.556 3.929 1.00 96.88 102 ARG A C 1
ATOM 790 O O . ARG A 1 102 ? -17.276 4.495 3.196 1.00 96.88 102 ARG A O 1
ATOM 797 N N . SER A 1 103 ? -18.546 5.629 4.673 1.00 97.38 103 SER A N 1
ATOM 798 C CA . SER A 1 103 ? -17.702 6.836 4.721 1.00 97.38 103 SER A CA 1
ATOM 799 C C . SER A 1 103 ? -16.286 6.475 5.145 1.00 97.38 103 SER A C 1
ATOM 801 O O . SER A 1 103 ? -15.326 6.774 4.443 1.00 97.38 103 SER A O 1
ATOM 803 N N . ASP A 1 104 ? -16.188 5.722 6.235 1.00 97.44 104 ASP A N 1
ATOM 804 C CA . ASP A 1 104 ? -14.924 5.406 6.881 1.00 97.44 104 ASP A CA 1
ATOM 805 C C . ASP A 1 104 ? -14.091 4.483 5.994 1.00 97.44 104 ASP A C 1
ATOM 807 O O . ASP A 1 104 ? -12.895 4.704 5.832 1.00 97.44 104 ASP A O 1
ATOM 811 N N . ALA A 1 105 ? -14.717 3.498 5.337 1.00 97.38 105 ALA A N 1
ATOM 812 C CA . ALA A 1 105 ? -14.035 2.621 4.385 1.00 97.38 105 ALA A CA 1
ATOM 813 C C . ALA A 1 105 ? -13.481 3.396 3.175 1.00 97.38 105 ALA A C 1
ATOM 815 O O . ALA A 1 105 ? -12.345 3.173 2.764 1.00 97.38 105 ALA A O 1
ATOM 816 N N . LEU A 1 106 ?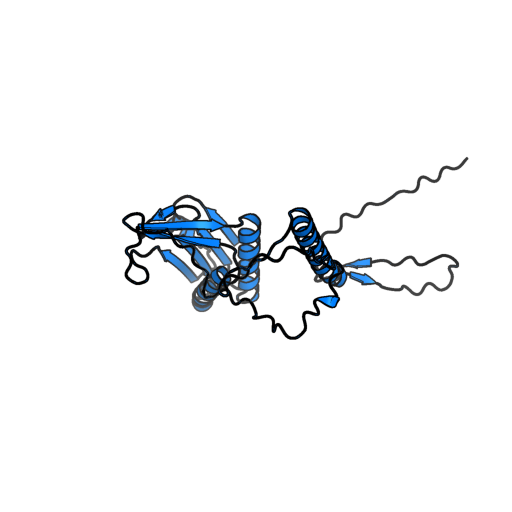 -14.259 4.313 2.594 1.00 97.94 106 LEU A N 1
ATOM 817 C CA . LEU A 1 106 ? -13.828 5.084 1.423 1.00 97.94 106 LEU A CA 1
ATOM 818 C C . LEU A 1 106 ? -12.703 6.068 1.768 1.00 97.94 106 LEU A C 1
ATOM 820 O O . LEU A 1 106 ? -11.673 6.102 1.091 1.00 97.94 106 LEU A O 1
ATOM 824 N N . GLU A 1 107 ? -12.883 6.848 2.833 1.00 98.00 107 GLU A N 1
ATOM 825 C CA . GLU A 1 107 ? -11.929 7.882 3.237 1.00 98.00 107 GLU A CA 1
ATOM 826 C C . GLU A 1 107 ? -10.615 7.292 3.755 1.00 98.00 107 GLU A C 1
ATOM 828 O O . GLU A 1 107 ? -9.540 7.804 3.427 1.00 98.00 107 GLU A O 1
ATOM 833 N N . SER A 1 108 ? -10.678 6.194 4.516 1.00 97.88 108 SER A N 1
ATOM 834 C CA . SER A 1 108 ? -9.485 5.519 5.036 1.00 97.88 108 SER A CA 1
ATOM 835 C C . SER A 1 108 ? -8.606 4.965 3.919 1.00 97.88 108 SER A C 1
ATOM 837 O O . SER A 1 108 ? -7.397 5.186 3.936 1.00 97.88 108 SER A O 1
ATOM 839 N N . VAL A 1 109 ? -9.190 4.309 2.910 1.00 98.25 109 VAL A N 1
ATOM 840 C CA . VAL A 1 109 ? -8.435 3.770 1.769 1.00 98.25 109 VAL A CA 1
ATOM 841 C C . VAL A 1 109 ? -7.795 4.891 0.951 1.00 98.25 109 VAL A C 1
ATOM 843 O O . VAL A 1 109 ? -6.621 4.780 0.591 1.00 98.25 109 VAL A O 1
ATOM 846 N N . SER A 1 110 ? -8.517 5.993 0.713 1.00 97.88 110 SER A N 1
ATOM 847 C CA . SER A 1 110 ? -7.956 7.169 0.033 1.00 97.88 110 SER A CA 1
ATOM 848 C C . SER A 1 110 ? -6.783 7.764 0.815 1.00 97.88 110 SER A C 1
ATOM 850 O O . SER A 1 110 ? -5.733 8.047 0.247 1.00 97.88 110 SER A O 1
ATOM 852 N N . PHE A 1 111 ? -6.921 7.915 2.132 1.00 97.94 111 PHE A N 1
ATOM 853 C CA . PHE A 1 111 ? -5.836 8.416 2.971 1.00 97.94 111 PHE A CA 1
ATOM 854 C C . PHE A 1 111 ? -4.633 7.464 2.986 1.00 97.94 111 PHE A C 1
ATOM 856 O O . PHE A 1 111 ? -3.484 7.905 2.938 1.00 97.94 111 PHE A O 1
ATOM 863 N N . ALA A 1 112 ? -4.883 6.157 3.038 1.00 98.00 112 ALA A N 1
ATOM 864 C CA . ALA A 1 112 ? -3.850 5.135 3.097 1.00 98.00 112 ALA A CA 1
ATOM 865 C C . ALA A 1 112 ? -2.969 5.114 1.843 1.00 98.00 112 ALA A C 1
ATOM 867 O O . ALA A 1 112 ? -1.750 5.011 1.976 1.00 98.00 112 ALA A O 1
ATOM 868 N N . ILE A 1 113 ? -3.548 5.249 0.640 1.00 97.69 113 ILE A N 1
ATOM 869 C CA . ILE A 1 113 ? -2.751 5.291 -0.597 1.00 97.69 113 ILE A CA 1
ATOM 870 C C . ILE A 1 113 ? -1.864 6.537 -0.655 1.00 97.69 113 ILE A C 1
ATOM 872 O O . ILE A 1 113 ? -0.696 6.431 -1.036 1.00 97.69 113 ILE A O 1
ATOM 876 N N . ASP A 1 114 ? -2.370 7.686 -0.208 1.00 96.19 114 ASP A N 1
ATOM 877 C CA . ASP A 1 114 ? -1.584 8.918 -0.149 1.00 96.19 114 ASP A CA 1
ATOM 878 C C . ASP A 1 114 ? -0.417 8.773 0.838 1.00 96.19 114 ASP A C 1
ATOM 880 O O . ASP A 1 114 ? 0.731 9.061 0.498 1.00 96.19 114 ASP A O 1
ATOM 884 N N . GLN A 1 115 ? -0.669 8.239 2.041 1.00 96.12 115 GLN A N 1
ATOM 885 C CA . GLN A 1 115 ? 0.397 8.012 3.022 1.00 96.12 115 GLN A CA 1
ATOM 886 C C . GLN A 1 115 ? 1.413 6.965 2.562 1.00 96.12 115 GLN A C 1
ATOM 888 O O . GLN A 1 115 ? 2.611 7.150 2.796 1.00 96.12 115 GLN A O 1
ATOM 893 N N . LEU A 1 116 ? 0.961 5.892 1.902 1.00 96.19 116 LEU A N 1
ATOM 894 C CA . LEU A 1 116 ? 1.845 4.857 1.372 1.00 96.19 116 LEU A CA 1
ATOM 895 C C . LEU A 1 116 ? 2.845 5.480 0.405 1.00 96.19 116 LEU A C 1
ATOM 897 O O . LEU A 1 116 ? 4.052 5.313 0.558 1.00 96.19 116 LEU A O 1
ATOM 901 N N . LYS A 1 117 ? 2.343 6.272 -0.541 1.00 93.12 117 LYS A N 1
ATOM 902 C CA . LYS A 1 117 ? 3.173 6.948 -1.530 1.00 93.12 117 LYS A CA 1
ATOM 903 C C . LYS A 1 117 ? 4.103 8.001 -0.919 1.00 93.12 117 LYS A C 1
ATOM 905 O O . LYS A 1 117 ? 5.234 8.156 -1.377 1.00 93.12 117 LYS A O 1
ATOM 910 N N . THR A 1 118 ? 3.676 8.709 0.121 1.00 88.94 118 THR A N 1
ATOM 911 C CA . THR A 1 118 ? 4.519 9.727 0.762 1.00 88.94 118 THR A CA 1
ATOM 912 C C . THR A 1 118 ? 5.639 9.129 1.617 1.00 88.94 118 THR A C 1
ATOM 914 O O . THR A 1 118 ? 6.743 9.676 1.623 1.00 88.94 118 THR A O 1
ATOM 917 N N . ARG A 1 119 ? 5.369 8.058 2.378 1.00 88.12 119 ARG A N 1
ATOM 918 C CA . ARG A 1 119 ? 6.251 7.607 3.474 1.00 88.12 119 ARG A CA 1
ATOM 919 C C . ARG A 1 119 ? 6.985 6.298 3.207 1.00 88.12 119 ARG A C 1
ATOM 921 O O . ARG A 1 119 ? 8.067 6.100 3.757 1.00 88.12 119 ARG A O 1
ATOM 928 N N . VAL A 1 120 ? 6.399 5.389 2.430 1.00 92.19 120 VAL A N 1
ATOM 929 C CA . VAL A 1 120 ? 6.909 4.018 2.316 1.00 92.19 120 VAL A CA 1
ATOM 930 C C . VAL A 1 120 ? 8.042 3.982 1.280 1.00 92.19 120 VAL A C 1
ATOM 932 O O . VAL A 1 120 ? 7.834 4.408 0.143 1.00 92.19 120 VAL A O 1
ATOM 935 N N . PRO A 1 121 ? 9.248 3.498 1.640 1.00 91.06 121 PRO A N 1
ATOM 936 C CA . PRO A 1 121 ? 10.400 3.439 0.741 1.00 91.06 121 PRO A CA 1
ATOM 937 C C . PRO A 1 121 ? 10.260 2.298 -0.279 1.00 91.06 121 PRO A C 1
ATOM 939 O O . PRO A 1 121 ? 10.878 1.241 -0.142 1.00 91.06 121 PRO A O 1
ATOM 942 N N . ILE A 1 122 ? 9.416 2.529 -1.284 1.00 91.56 122 ILE A N 1
ATOM 943 C CA . ILE A 1 122 ? 9.228 1.673 -2.455 1.00 91.56 122 ILE A CA 1
ATOM 944 C C . ILE A 1 122 ? 9.499 2.520 -3.696 1.00 91.56 122 ILE A C 1
ATOM 946 O O . ILE A 1 122 ? 8.933 3.603 -3.867 1.00 91.56 122 ILE A O 1
ATOM 950 N N . TRP A 1 123 ? 10.364 2.023 -4.569 1.00 91.94 123 TRP A N 1
ATOM 951 C CA . TRP A 1 123 ? 10.769 2.694 -5.796 1.00 91.94 123 TRP A CA 1
ATOM 952 C C . TRP A 1 123 ? 10.247 1.940 -7.004 1.00 91.94 123 TRP A C 1
ATOM 954 O O . TRP A 1 123 ? 10.180 0.714 -7.005 1.00 91.94 123 TRP A O 1
ATOM 964 N N . LYS A 1 124 ? 9.896 2.693 -8.048 1.00 91.69 124 LYS A N 1
ATOM 965 C CA . LYS A 1 124 ? 9.443 2.141 -9.323 1.00 91.69 124 LYS A CA 1
ATOM 966 C C . LYS A 1 124 ? 10.388 2.535 -10.449 1.00 91.69 124 LYS A C 1
ATOM 968 O O . LYS A 1 124 ? 10.816 3.692 -10.544 1.00 91.69 124 LYS A O 1
ATOM 973 N N . LYS A 1 125 ? 10.637 1.582 -11.332 1.00 87.69 125 LYS A N 1
ATOM 974 C CA . LYS A 1 125 ? 11.398 1.739 -12.563 1.00 87.69 125 LYS A CA 1
ATOM 975 C C . LYS A 1 125 ? 10.497 1.420 -13.744 1.00 87.69 125 LYS A C 1
ATOM 977 O O . LYS A 1 125 ? 9.855 0.373 -13.767 1.00 87.69 125 LYS A O 1
ATOM 982 N N . GLU A 1 126 ? 10.437 2.319 -14.715 1.00 88.69 126 GLU A N 1
ATOM 983 C CA . GLU A 1 126 ? 9.648 2.117 -15.932 1.00 88.69 126 GLU A CA 1
ATOM 984 C C . GLU A 1 126 ? 10.481 1.357 -16.972 1.00 88.69 126 GLU A C 1
ATOM 986 O O . GLU A 1 126 ? 11.620 1.739 -17.256 1.00 88.69 126 GLU A O 1
ATOM 991 N N . ILE A 1 127 ? 9.917 0.279 -17.526 1.00 86.81 127 ILE A N 1
ATOM 992 C CA . ILE A 1 127 ? 10.519 -0.511 -18.604 1.00 86.81 127 ILE A CA 1
ATOM 993 C C . ILE A 1 127 ? 9.728 -0.230 -19.884 1.00 86.81 127 ILE A C 1
ATOM 995 O O . ILE A 1 127 ? 8.525 -0.492 -19.953 1.00 86.81 127 ILE A O 1
ATOM 999 N N . TYR A 1 128 ? 10.398 0.334 -20.888 1.00 87.44 128 TYR A N 1
ATOM 1000 C CA . TYR A 1 128 ? 9.790 0.728 -22.160 1.00 87.44 128 TYR A CA 1
ATOM 1001 C C . TYR A 1 128 ? 10.028 -0.314 -23.256 1.00 87.44 128 TYR A C 1
ATOM 1003 O O . TYR A 1 128 ? 10.982 -1.090 -23.207 1.00 87.44 128 TYR A O 1
ATOM 1011 N N . GLU A 1 129 ? 9.168 -0.307 -24.272 1.00 81.81 129 GLU A N 1
ATOM 1012 C CA . GLU A 1 129 ? 9.352 -1.121 -25.476 1.00 81.81 129 GLU A CA 1
ATOM 1013 C C . GLU A 1 129 ? 10.603 -0.647 -26.246 1.00 81.81 129 GLU A C 1
ATOM 1015 O O . GLU A 1 129 ? 10.763 0.550 -26.488 1.00 81.81 129 GLU A O 1
ATOM 1020 N N . GLY A 1 130 ? 11.500 -1.569 -26.618 1.00 73.25 130 GLY A N 1
ATOM 1021 C CA . GLY A 1 130 ? 12.674 -1.259 -27.451 1.00 73.25 130 GLY A CA 1
ATOM 1022 C C . GLY A 1 130 ? 13.967 -0.868 -26.717 1.00 73.25 130 GLY A C 1
ATOM 1023 O O . GLY A 1 130 ? 14.862 -0.312 -27.344 1.00 73.25 130 GLY A O 1
ATOM 1024 N N . ASP A 1 131 ? 14.090 -1.167 -25.418 1.00 57.94 131 ASP A N 1
ATOM 1025 C CA . ASP A 1 131 ? 15.324 -1.011 -24.614 1.00 57.94 131 ASP A CA 1
ATOM 1026 C C . ASP A 1 131 ? 15.865 0.433 -24.515 1.00 57.94 131 ASP A C 1
ATOM 1028 O O . ASP A 1 131 ? 17.038 0.707 -24.254 1.00 57.94 131 ASP A O 1
ATOM 1032 N N . HIS A 1 132 ? 14.981 1.410 -24.706 1.00 55.06 132 HIS A N 1
ATOM 1033 C CA . HIS A 1 132 ? 15.304 2.819 -24.540 1.00 55.06 132 HIS A CA 1
ATOM 1034 C C . HIS A 1 132 ? 15.344 3.176 -23.047 1.00 55.06 132 HIS A C 1
ATOM 1036 O O . HIS A 1 132 ? 14.315 3.524 -22.482 1.00 55.06 132 HIS A O 1
ATOM 1042 N N . ASN A 1 133 ? 16.524 3.095 -22.420 1.00 61.00 133 ASN A N 1
ATOM 1043 C CA . ASN A 1 133 ? 16.862 3.659 -21.101 1.00 61.00 133 ASN A CA 1
ATOM 1044 C C . ASN A 1 133 ? 15.739 3.578 -20.045 1.00 61.00 133 ASN A C 1
ATOM 1046 O O . ASN A 1 133 ? 14.943 4.502 -19.885 1.00 61.00 133 ASN A O 1
ATOM 1050 N N . SER A 1 134 ? 15.711 2.496 -19.265 1.00 61.91 134 SER A N 1
ATOM 1051 C CA . SER A 1 134 ? 14.827 2.372 -18.098 1.00 61.91 134 SER A CA 1
ATOM 1052 C C . SER A 1 134 ? 15.047 3.522 -17.099 1.00 61.91 134 SER A C 1
ATOM 1054 O O . SER A 1 134 ? 16.179 3.744 -16.662 1.00 61.91 134 SER A O 1
ATO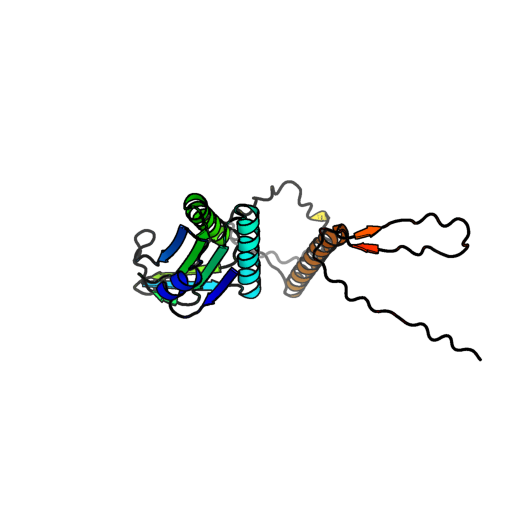M 1056 N N . GLU A 1 135 ? 13.983 4.227 -16.710 1.00 69.31 135 GLU A N 1
ATOM 1057 C CA . GLU A 1 135 ? 14.056 5.400 -15.827 1.00 69.31 135 GLU A CA 1
ATOM 1058 C C . GLU A 1 135 ? 13.482 5.085 -14.436 1.00 69.31 135 GLU A C 1
ATOM 1060 O O . GLU A 1 135 ? 12.345 4.624 -14.307 1.00 69.31 135 GLU A O 1
ATOM 1065 N N . TRP A 1 136 ? 14.249 5.381 -13.382 1.00 74.75 136 TRP A N 1
ATOM 1066 C CA . TRP A 1 136 ? 13.746 5.406 -12.005 1.00 74.75 136 TRP A CA 1
ATOM 1067 C C . TRP A 1 136 ? 12.931 6.677 -11.769 1.00 74.75 136 TRP A C 1
ATOM 1069 O O . TRP A 1 136 ? 13.373 7.774 -12.121 1.00 74.75 136 TRP A O 1
ATOM 1079 N N . LYS A 1 137 ? 11.749 6.553 -11.160 1.00 71.06 137 LYS A N 1
ATOM 1080 C CA . LYS A 1 137 ? 10.891 7.708 -10.862 1.00 71.06 137 LYS A CA 1
ATOM 1081 C C . LYS A 1 137 ? 10.858 8.006 -9.368 1.00 71.06 137 LYS A C 1
ATOM 1083 O O . LYS A 1 137 ? 10.613 7.122 -8.552 1.00 71.06 137 LYS A O 1
ATOM 1088 N N . GLU A 1 138 ? 11.029 9.281 -9.031 1.00 68.69 138 GLU A N 1
ATOM 1089 C CA . GLU A 1 138 ? 10.716 9.800 -7.701 1.00 68.69 138 GLU A CA 1
ATOM 1090 C C . GLU A 1 138 ? 9.197 9.909 -7.520 1.00 68.69 138 GLU A C 1
ATOM 1092 O O . GLU A 1 138 ? 8.453 10.176 -8.474 1.00 68.69 138 GLU A O 1
ATOM 1097 N N . ASN A 1 139 ? 8.733 9.707 -6.288 1.00 64.06 139 ASN A N 1
ATOM 1098 C CA . ASN A 1 139 ? 7.326 9.858 -5.976 1.00 64.06 139 ASN A CA 1
ATOM 1099 C C . ASN A 1 139 ? 6.987 11.333 -5.758 1.00 64.06 139 ASN A C 1
ATOM 1101 O O . ASN A 1 139 ? 7.550 11.991 -4.888 1.00 64.06 139 ASN A O 1
ATOM 1105 N N . LYS A 1 140 ? 6.050 11.877 -6.538 1.00 61.78 140 LYS A N 1
ATOM 1106 C CA . LYS A 1 140 ? 5.701 13.306 -6.449 1.00 61.78 140 LYS A CA 1
ATOM 1107 C C . LYS A 1 140 ? 5.092 13.673 -5.094 1.00 61.78 140 LYS A C 1
ATOM 1109 O O . LYS A 1 140 ? 5.203 14.824 -4.683 1.00 61.78 140 LYS A O 1
ATOM 1114 N N . GLU A 1 141 ? 4.463 12.713 -4.412 1.00 61.25 141 GLU A N 1
ATOM 1115 C CA . GLU A 1 141 ? 3.860 12.927 -3.095 1.00 61.25 141 GLU A CA 1
ATOM 1116 C C . GLU A 1 141 ? 4.877 12.856 -1.936 1.00 61.25 141 GLU A C 1
ATOM 1118 O O . GLU A 1 141 ? 4.510 13.141 -0.793 1.00 61.25 141 GLU A O 1
ATOM 1123 N N . SER A 1 142 ? 6.155 12.515 -2.179 1.00 43.91 142 SER A N 1
ATOM 1124 C CA . SER A 1 142 ? 7.185 12.571 -1.134 1.00 43.91 142 SER A CA 1
ATOM 1125 C C . SER A 1 142 ? 7.632 14.017 -0.918 1.00 43.91 142 SER A C 1
ATOM 1127 O O . SER A 1 142 ? 8.616 14.491 -1.489 1.00 43.91 142 SER A O 1
ATOM 1129 N N . PHE A 1 143 ? 6.896 14.751 -0.084 1.00 41.94 143 PHE A N 1
ATOM 1130 C CA . PHE A 1 143 ? 7.302 16.088 0.328 1.00 41.94 143 PHE A CA 1
ATOM 1131 C C . PHE A 1 143 ? 8.466 15.967 1.314 1.00 41.94 143 PHE A C 1
ATOM 1133 O O . PHE A 1 143 ? 8.280 15.852 2.525 1.00 41.94 143 PHE A O 1
ATOM 1140 N N . ARG A 1 144 ? 9.704 15.991 0.811 1.00 41.78 144 ARG A N 1
ATOM 1141 C CA . ARG A 1 144 ? 10.827 16.334 1.684 1.00 41.78 144 ARG A CA 1
ATOM 1142 C C . ARG A 1 144 ? 10.641 17.802 2.052 1.00 41.78 144 ARG A C 1
ATOM 1144 O O . ARG A 1 144 ? 10.561 18.623 1.134 1.00 41.78 144 ARG A O 1
ATOM 1151 N N . PRO A 1 145 ? 10.566 18.176 3.343 1.00 36.56 145 PRO A N 1
ATOM 1152 C CA . PRO A 1 145 ? 10.642 19.582 3.687 1.00 36.56 145 PRO A CA 1
ATOM 1153 C C . PRO A 1 145 ? 11.919 20.109 3.039 1.00 36.56 145 PRO A C 1
ATOM 1155 O O . PRO A 1 145 ? 13.006 19.573 3.277 1.00 36.56 145 PRO A O 1
ATOM 1158 N N . LYS A 1 146 ? 11.787 21.116 2.168 1.00 39.72 146 LYS A N 1
ATOM 1159 C CA . LYS A 1 146 ? 12.934 21.903 1.728 1.00 39.72 146 LYS A CA 1
ATOM 1160 C C . LYS A 1 146 ? 13.482 22.512 3.009 1.00 39.72 146 LYS A C 1
ATOM 1162 O O . LYS A 1 146 ? 12.966 23.528 3.463 1.00 39.72 146 LYS A O 1
ATOM 1167 N N . ARG A 1 147 ? 14.448 21.848 3.653 1.00 40.97 147 ARG A N 1
ATOM 1168 C CA . ARG A 1 147 ? 15.213 22.459 4.736 1.00 40.97 147 ARG A CA 1
ATOM 1169 C C . ARG A 1 147 ? 15.694 23.774 4.153 1.00 40.97 147 ARG A C 1
ATOM 1171 O O . ARG A 1 147 ? 16.400 23.769 3.144 1.00 40.97 147 ARG A O 1
ATOM 1178 N N . SER A 1 148 ? 15.240 24.886 4.723 1.00 41.50 148 SER A N 1
ATOM 1179 C CA . SER A 1 148 ? 15.844 26.161 4.407 1.00 41.50 148 SER A CA 1
ATOM 1180 C C . SER A 1 148 ? 17.328 25.983 4.706 1.00 41.50 148 SER A C 1
ATOM 1182 O O . SER A 1 148 ? 17.727 25.588 5.799 1.00 41.50 148 SER A O 1
ATOM 1184 N N . VAL A 1 149 ? 18.163 26.198 3.696 1.00 47.50 149 VAL A N 1
ATOM 1185 C CA . VAL A 1 149 ? 19.623 26.116 3.839 1.00 47.50 149 VAL A CA 1
ATOM 1186 C C . VAL A 1 149 ? 20.136 27.248 4.756 1.00 47.50 149 VAL A C 1
ATOM 1188 O O . VAL A 1 149 ? 21.319 27.342 5.059 1.00 47.50 149 VAL A O 1
ATOM 1191 N N . SER A 1 150 ? 19.240 28.101 5.262 1.00 47.31 150 SER A N 1
ATOM 1192 C CA . SER A 1 150 ? 19.512 29.167 6.215 1.00 47.31 150 SER A CA 1
ATOM 1193 C C . SER A 1 150 ? 19.744 28.606 7.623 1.00 47.31 150 SER A C 1
ATOM 1195 O O . SER A 1 150 ? 18.823 28.604 8.440 1.00 47.31 150 SER A O 1
ATOM 1197 N N . ASN A 1 151 ? 20.974 28.139 7.871 1.00 44.88 151 ASN A N 1
ATOM 1198 C CA . ASN A 1 151 ? 21.641 27.944 9.177 1.00 44.88 151 ASN A CA 1
ATOM 1199 C C . ASN A 1 151 ? 22.241 26.546 9.400 1.00 44.88 151 ASN A C 1
ATOM 1201 O O . ASN A 1 151 ? 22.481 26.156 10.542 1.00 44.88 151 ASN A O 1
ATOM 1205 N N . PHE A 1 152 ? 22.564 25.792 8.343 1.00 42.97 152 PHE A N 1
ATOM 1206 C CA . PHE A 1 152 ? 23.560 24.729 8.506 1.00 42.97 152 PHE A CA 1
ATOM 1207 C C . PHE A 1 152 ? 24.945 25.376 8.589 1.00 42.97 152 PHE A C 1
ATOM 1209 O O . PHE A 1 152 ? 25.555 25.720 7.578 1.00 42.97 152 PHE A O 1
ATOM 1216 N N . ASN A 1 153 ? 25.420 25.608 9.813 1.00 46.75 153 ASN A N 1
ATOM 1217 C CA . ASN A 1 153 ? 26.757 26.134 10.038 1.00 46.75 153 ASN A CA 1
ATOM 1218 C C . ASN A 1 153 ? 27.776 25.010 9.794 1.00 46.75 153 ASN A C 1
ATOM 1220 O O . ASN A 1 153 ? 28.039 24.199 10.681 1.00 46.75 153 ASN A O 1
ATOM 1224 N N . TYR A 1 154 ? 28.337 24.946 8.584 1.00 43.94 154 TYR A N 1
ATOM 1225 C CA . TYR A 1 154 ? 29.371 23.969 8.212 1.00 43.94 154 TYR A CA 1
ATOM 1226 C C . TYR A 1 154 ? 30.597 24.007 9.146 1.00 43.94 154 TYR A C 1
ATOM 1228 O O . TYR A 1 154 ? 31.306 23.011 9.258 1.00 43.94 154 TYR A O 1
ATOM 1236 N N . LEU A 1 155 ? 30.805 25.109 9.880 1.00 47.78 155 LEU A N 1
ATOM 1237 C CA . LEU A 1 155 ? 31.863 25.256 10.886 1.00 47.78 155 LEU A CA 1
ATOM 1238 C C . LEU A 1 155 ? 31.638 24.425 12.162 1.00 47.78 155 LEU A C 1
ATOM 1240 O O . LEU A 1 155 ? 32.568 24.268 12.946 1.00 47.78 155 LEU A O 1
ATOM 1244 N N . ALA A 1 156 ? 30.432 23.892 12.384 1.00 45.53 156 ALA A N 1
ATOM 1245 C CA . ALA A 1 156 ? 30.134 23.022 13.523 1.00 45.53 156 ALA A CA 1
ATOM 1246 C C . ALA A 1 156 ? 30.447 21.539 13.248 1.00 45.53 156 ALA A C 1
ATOM 1248 O O . ALA A 1 156 ? 30.324 20.708 14.147 1.00 45.53 156 ALA A O 1
ATOM 1249 N N . CYS A 1 157 ? 30.842 21.188 12.018 1.00 41.81 157 CYS A N 1
ATOM 1250 C CA . CYS A 1 157 ? 31.254 19.831 11.693 1.00 41.81 157 CYS A CA 1
ATOM 1251 C C . CYS A 1 157 ? 32.717 19.636 12.139 1.00 41.81 157 CYS A C 1
ATOM 1253 O O . CYS A 1 157 ? 33.597 20.333 11.633 1.00 41.81 157 CYS A O 1
ATOM 1255 N N . PRO A 1 158 ? 33.022 18.703 13.063 1.00 41.94 158 PRO A N 1
ATOM 1256 C CA . PRO A 1 158 ? 34.379 18.521 13.590 1.00 41.94 158 PRO A CA 1
ATOM 1257 C C . PRO A 1 158 ? 35.367 17.965 12.548 1.00 41.94 158 PRO A C 1
ATOM 1259 O O . PRO A 1 158 ? 36.570 17.908 12.793 1.00 41.94 158 PRO A O 1
ATOM 1262 N N . CYS A 1 159 ? 34.887 17.566 11.367 1.00 37.72 159 CYS A N 1
ATOM 1263 C CA . CYS A 1 159 ? 35.717 17.203 10.229 1.00 37.72 159 CYS A CA 1
ATOM 1264 C C . CYS A 1 159 ? 36.092 18.455 9.419 1.00 37.72 159 CYS A C 1
ATOM 1266 O O . CYS A 1 159 ? 35.459 18.778 8.414 1.00 37.72 159 CYS A O 1
ATOM 1268 N N . LYS A 1 160 ? 37.144 19.165 9.835 1.00 46.78 160 LYS A N 1
ATOM 1269 C CA . LYS A 1 160 ? 37.851 20.044 8.897 1.00 46.78 160 LYS A CA 1
ATOM 1270 C C . LYS A 1 160 ? 38.498 19.160 7.828 1.00 46.78 160 LYS A C 1
ATOM 1272 O O . LYS A 1 160 ? 39.217 18.223 8.171 1.00 46.78 160 LYS A O 1
ATOM 1277 N N . ALA A 1 161 ? 38.177 19.420 6.564 1.00 46.44 161 ALA A N 1
ATOM 1278 C CA . ALA A 1 161 ? 38.897 18.851 5.436 1.00 46.44 161 ALA A CA 1
ATOM 1279 C C . ALA A 1 161 ? 40.264 19.543 5.349 1.00 46.44 161 ALA A C 1
ATOM 1281 O O . ALA A 1 161 ? 40.332 20.767 5.449 1.00 46.44 161 ALA A O 1
ATOM 1282 N N . GLU A 1 162 ? 41.337 18.773 5.199 1.00 48.91 162 GLU A N 1
ATOM 1283 C CA . GLU A 1 162 ? 42.639 19.322 4.823 1.00 48.91 162 GLU A CA 1
ATOM 1284 C C . GLU A 1 162 ? 42.621 19.578 3.312 1.00 48.91 162 GLU A C 1
ATOM 1286 O O . GLU A 1 162 ? 42.274 18.691 2.528 1.00 48.91 162 GLU A O 1
ATOM 1291 N N . GLU A 1 163 ? 42.918 20.809 2.901 1.00 46.16 163 GLU A N 1
ATOM 1292 C CA . GLU A 1 163 ? 42.971 21.187 1.488 1.00 46.16 163 GLU A CA 1
ATOM 1293 C C . GLU A 1 163 ? 44.226 20.578 0.843 1.00 46.16 163 GLU A C 1
ATOM 1295 O O . GLU A 1 163 ? 45.351 20.912 1.212 1.00 46.16 163 GLU A O 1
ATOM 1300 N N . SER A 1 164 ? 44.044 19.666 -0.118 1.00 46.41 164 SER A N 1
ATOM 1301 C CA . SER A 1 164 ? 45.136 19.147 -0.951 1.00 46.41 164 SER A CA 1
ATOM 1302 C C . SER A 1 164 ? 45.368 20.057 -2.172 1.00 46.41 164 SER A C 1
ATOM 1304 O O . SER A 1 164 ? 44.370 20.422 -2.802 1.00 46.41 164 SER A O 1
ATOM 1306 N N . PRO A 1 165 ? 46.614 20.364 -2.587 1.00 45.53 165 PRO A N 1
ATOM 1307 C CA . PRO A 1 165 ? 46.912 21.478 -3.502 1.00 45.53 165 PRO A CA 1
ATOM 1308 C C . PRO A 1 165 ? 46.715 21.221 -5.009 1.00 45.53 165 PRO A C 1
ATOM 1310 O O . PRO A 1 165 ? 47.196 22.010 -5.819 1.00 45.53 165 PRO A O 1
ATOM 1313 N N . ASP A 1 166 ? 46.045 20.148 -5.430 1.00 46.91 166 ASP A N 1
ATOM 1314 C CA . ASP A 1 166 ? 46.062 19.758 -6.847 1.00 46.91 166 ASP A CA 1
ATOM 1315 C C . ASP A 1 166 ? 44.889 20.356 -7.646 1.00 46.91 166 ASP A C 1
ATOM 1317 O O . ASP A 1 166 ? 43.829 19.736 -7.836 1.00 46.91 166 ASP A O 1
ATOM 1321 N N . GLU A 1 167 ? 45.104 21.577 -8.149 1.00 48.22 167 GLU A N 1
ATOM 1322 C CA . GLU A 1 167 ? 44.259 22.235 -9.149 1.00 48.22 167 GLU A CA 1
ATOM 1323 C C . GLU A 1 167 ? 44.226 21.414 -10.451 1.00 48.22 167 GLU A C 1
ATOM 1325 O O . GLU A 1 167 ? 45.192 21.352 -11.208 1.00 48.22 167 GLU A O 1
ATOM 1330 N N . ILE A 1 168 ? 43.075 20.810 -10.760 1.00 53.44 168 ILE A N 1
ATOM 1331 C CA . ILE A 1 168 ? 42.767 20.368 -12.127 1.00 53.44 168 ILE A CA 1
ATOM 1332 C C . ILE A 1 168 ? 41.465 21.053 -12.516 1.00 53.44 168 ILE A C 1
ATOM 1334 O O . ILE A 1 168 ? 40.442 20.865 -11.854 1.00 53.44 168 ILE A O 1
ATOM 1338 N N . ALA A 1 169 ? 41.521 21.854 -13.577 1.00 56.09 169 ALA A N 1
ATOM 1339 C CA . ALA A 1 169 ? 40.394 22.615 -14.092 1.00 56.09 169 ALA A CA 1
ATOM 1340 C C . ALA A 1 169 ? 39.260 21.679 -14.550 1.00 56.09 169 ALA A C 1
ATOM 1342 O O . ALA A 1 169 ? 39.348 21.033 -15.595 1.00 56.09 169 ALA A O 1
ATOM 1343 N N . ALA A 1 170 ? 38.186 21.604 -13.763 1.00 50.19 170 ALA A N 1
ATOM 1344 C CA . ALA A 1 170 ? 36.964 20.887 -14.114 1.00 50.19 170 ALA A CA 1
ATOM 1345 C C . ALA A 1 170 ? 35.961 21.831 -14.816 1.00 50.19 170 ALA A C 1
ATOM 1347 O O . ALA A 1 170 ? 35.869 23.008 -14.459 1.00 50.19 170 ALA A O 1
ATOM 1348 N N . PRO A 1 171 ? 35.187 21.354 -15.809 1.00 54.03 171 PRO A N 1
ATOM 1349 C CA . PRO A 1 171 ? 34.227 22.188 -16.530 1.00 54.03 171 PRO A CA 1
ATOM 1350 C C . PRO A 1 171 ? 33.080 22.678 -15.626 1.00 54.03 171 PRO A C 1
ATOM 1352 O O . PRO A 1 171 ? 32.487 21.905 -14.876 1.00 54.03 171 PRO A O 1
ATOM 1355 N N . GLN A 1 172 ? 32.713 23.959 -15.779 1.00 56.47 172 GLN A N 1
ATOM 1356 C CA . GLN A 1 172 ? 31.802 24.759 -14.929 1.00 56.47 172 GLN A CA 1
ATOM 1357 C C . GLN A 1 172 ? 30.386 24.194 -14.693 1.00 56.47 172 GLN A C 1
ATOM 1359 O O . GLN A 1 172 ? 29.615 24.768 -13.926 1.00 56.47 172 GLN A O 1
ATOM 1364 N N . LYS A 1 173 ? 30.010 23.095 -15.354 1.00 51.91 173 LYS A N 1
ATOM 1365 C CA . LYS A 1 173 ? 28.665 22.505 -15.276 1.00 51.91 173 LYS A CA 1
ATOM 1366 C C . LYS A 1 173 ? 28.580 21.237 -14.425 1.00 51.91 173 LYS A C 1
ATOM 1368 O O . LYS A 1 173 ? 27.487 20.706 -14.257 1.00 51.91 173 LYS A O 1
ATOM 1373 N N . LEU A 1 174 ? 29.701 20.756 -13.891 1.00 48.53 174 LEU A N 1
ATOM 1374 C CA . LEU A 1 174 ? 29.747 19.587 -13.019 1.00 48.53 174 LEU A CA 1
ATOM 1375 C C . LEU A 1 174 ? 30.311 19.989 -11.656 1.00 48.53 174 LEU A C 1
ATOM 1377 O O . LEU A 1 174 ? 31.419 20.509 -11.561 1.00 48.53 174 LEU A O 1
ATOM 1381 N N . VAL A 1 175 ? 29.556 19.722 -10.590 1.00 50.62 175 VAL A N 1
ATOM 1382 C CA . VAL A 1 175 ? 30.082 19.791 -9.223 1.00 50.62 175 VAL A CA 1
ATOM 1383 C C . VAL A 1 175 ? 30.927 18.540 -9.012 1.00 50.62 175 VAL A C 1
ATOM 1385 O O . VAL A 1 175 ? 30.393 17.453 -8.796 1.00 50.62 175 VAL A O 1
ATOM 1388 N N . GLN A 1 176 ? 32.248 18.669 -9.116 1.00 48.41 176 GLN A N 1
ATOM 1389 C CA . GLN A 1 176 ? 33.153 17.557 -8.846 1.00 48.41 176 GLN A CA 1
ATOM 1390 C C . GLN A 1 176 ? 33.416 17.491 -7.337 1.00 48.41 176 GLN A C 1
ATOM 1392 O O . GLN A 1 176 ? 34.230 18.240 -6.803 1.00 48.41 176 GLN A O 1
ATOM 1397 N N . ILE A 1 177 ? 32.714 16.607 -6.625 1.00 56.28 177 ILE A N 1
ATOM 1398 C CA . ILE A 1 177 ? 33.014 16.341 -5.215 1.00 56.28 177 ILE A CA 1
ATOM 1399 C C . ILE A 1 177 ? 34.154 15.318 -5.180 1.00 56.28 177 ILE A C 1
ATOM 1401 O O . ILE A 1 177 ? 33.918 14.119 -5.311 1.00 56.28 177 ILE A O 1
ATOM 1405 N N . ARG A 1 178 ? 35.401 15.783 -5.041 1.00 52.38 178 ARG A N 1
ATOM 1406 C CA . ARG A 1 178 ? 36.530 14.890 -4.751 1.00 52.38 178 ARG A CA 1
ATOM 1407 C C . ARG A 1 178 ? 36.479 14.509 -3.281 1.00 52.38 178 ARG A C 1
ATOM 1409 O O . ARG A 1 178 ? 36.570 15.368 -2.409 1.00 52.38 178 ARG A O 1
ATOM 1416 N N . VAL A 1 179 ? 36.308 13.224 -3.014 1.00 63.41 179 VAL A N 1
ATOM 1417 C CA . VAL A 1 179 ? 36.345 12.667 -1.665 1.00 63.41 179 VAL A CA 1
ATOM 1418 C C . VAL A 1 179 ? 37.260 11.459 -1.731 1.00 63.41 179 VAL A C 1
ATOM 1420 O O . VAL A 1 179 ? 37.014 10.559 -2.525 1.00 63.41 179 VAL A O 1
ATOM 1423 N N . ASN A 1 180 ? 38.335 11.459 -0.949 1.00 76.38 180 ASN A N 1
ATOM 1424 C CA . ASN A 1 180 ? 39.146 10.258 -0.778 1.00 76.38 180 ASN A CA 1
ATOM 1425 C C . ASN A 1 180 ? 38.331 9.213 0.009 1.00 76.38 180 ASN A C 1
ATOM 1427 O O . ASN A 1 180 ? 37.511 9.600 0.842 1.00 76.38 180 ASN A O 1
ATOM 1431 N N . ASP A 1 181 ? 38.568 7.916 -0.191 1.00 73.06 181 ASP A N 1
ATOM 1432 C CA . ASP A 1 181 ? 37.822 6.837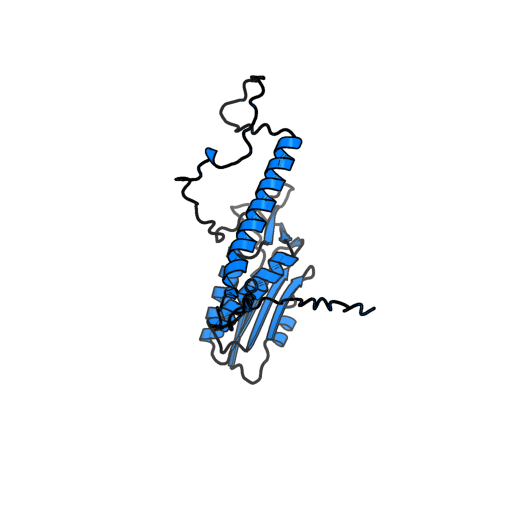 0.481 1.00 73.06 181 ASP A CA 1
ATOM 1433 C C . ASP A 1 181 ? 37.826 6.998 2.009 1.00 73.06 181 ASP A C 1
ATOM 1435 O O . ASP A 1 181 ? 36.818 6.760 2.675 1.00 73.06 181 ASP A O 1
ATOM 1439 N N . ALA A 1 182 ? 38.930 7.508 2.562 1.00 68.62 182 ALA A N 1
ATOM 1440 C CA . ALA A 1 182 ? 39.053 7.831 3.980 1.00 68.62 182 ALA A CA 1
ATOM 1441 C C . ALA A 1 182 ? 38.086 8.945 4.435 1.00 68.62 182 ALA A C 1
ATOM 1443 O O . ALA A 1 182 ? 37.454 8.835 5.484 1.00 68.62 182 ALA A O 1
ATOM 1444 N N . GLU A 1 183 ? 37.931 10.007 3.641 1.00 70.06 183 GLU A N 1
ATOM 1445 C CA . GLU A 1 183 ? 36.996 11.101 3.936 1.00 70.06 183 GLU A CA 1
ATOM 1446 C C . GLU A 1 183 ? 35.543 10.653 3.718 1.00 70.06 183 GLU A C 1
ATOM 1448 O O . GLU A 1 183 ? 34.650 11.050 4.467 1.00 70.06 183 GLU A O 1
ATOM 1453 N N . LEU A 1 184 ? 35.290 9.777 2.740 1.00 72.25 184 LEU A N 1
ATOM 1454 C CA . LEU A 1 184 ? 33.964 9.208 2.516 1.00 72.25 184 LEU A CA 1
ATOM 1455 C C . LEU A 1 184 ? 33.546 8.339 3.707 1.00 72.25 184 LEU A C 1
ATOM 1457 O O . LEU A 1 184 ? 32.455 8.529 4.247 1.00 72.25 184 LEU A O 1
ATOM 1461 N N . ALA A 1 185 ? 34.431 7.448 4.164 1.00 70.44 185 ALA A N 1
ATOM 1462 C CA . ALA A 1 185 ? 34.213 6.616 5.343 1.00 70.44 185 ALA A CA 1
ATOM 1463 C C . ALA A 1 185 ? 33.954 7.470 6.594 1.00 70.44 185 ALA A C 1
ATOM 1465 O O . ALA A 1 185 ? 32.982 7.236 7.314 1.00 70.44 185 ALA A O 1
ATOM 1466 N N . LYS A 1 186 ? 34.747 8.529 6.794 1.00 72.06 186 LYS A N 1
ATOM 1467 C CA . LYS A 1 186 ? 34.577 9.481 7.900 1.00 72.06 186 LYS A CA 1
ATOM 1468 C C . LYS A 1 186 ? 33.225 10.195 7.848 1.00 72.06 186 LYS A C 1
ATOM 1470 O O . LYS A 1 186 ? 32.548 10.312 8.866 1.00 72.06 186 LYS A O 1
ATOM 1475 N N . ARG A 1 187 ? 32.780 10.637 6.667 1.00 70.81 187 ARG A N 1
ATOM 1476 C CA . ARG A 1 187 ? 31.459 11.268 6.490 1.00 70.81 187 ARG A CA 1
ATOM 1477 C C . ARG A 1 187 ? 30.310 10.305 6.772 1.00 70.81 187 ARG A C 1
ATOM 1479 O O . ARG A 1 187 ? 29.339 10.706 7.414 1.00 70.81 187 ARG A O 1
ATOM 1486 N N . VAL A 1 188 ? 30.421 9.052 6.327 1.00 73.94 188 VAL A N 1
ATOM 1487 C CA . VAL A 1 188 ? 29.439 7.999 6.628 1.00 73.94 188 VAL A CA 1
ATOM 1488 C C . VAL A 1 188 ? 29.372 7.753 8.134 1.00 73.94 188 VAL A C 1
ATOM 1490 O O . VAL A 1 188 ? 28.280 7.748 8.702 1.00 73.94 188 VAL A O 1
ATOM 1493 N N . GLU A 1 189 ? 30.516 7.629 8.803 1.00 71.75 189 GLU A N 1
ATOM 1494 C CA . GLU A 1 189 ? 30.580 7.423 10.250 1.00 71.75 189 GLU A CA 1
ATOM 1495 C C . GLU A 1 189 ? 29.987 8.609 11.025 1.00 71.75 189 GLU A C 1
ATOM 1497 O O . GLU A 1 189 ? 29.142 8.423 11.906 1.00 71.75 189 GLU A O 1
ATOM 1502 N N . CYS A 1 190 ? 30.345 9.842 10.656 1.00 68.94 190 CYS A N 1
ATOM 1503 C CA . CYS A 1 190 ? 29.769 11.049 11.245 1.00 68.94 190 CYS A CA 1
ATOM 1504 C C . CYS A 1 190 ? 28.248 11.109 11.056 1.00 68.94 190 CYS A C 1
ATOM 1506 O O . CYS A 1 190 ? 27.529 11.429 12.004 1.00 68.94 190 CYS A O 1
ATOM 1508 N N . PHE A 1 191 ? 27.736 10.766 9.870 1.00 73.69 191 PHE A N 1
ATOM 1509 C CA . PHE A 1 191 ? 26.297 10.721 9.608 1.00 73.69 191 PHE A CA 1
ATOM 1510 C C . PHE A 1 191 ? 25.591 9.663 10.467 1.00 73.69 191 PHE A C 1
ATOM 1512 O O . PHE A 1 191 ? 24.573 9.966 11.093 1.00 73.69 191 PHE A O 1
ATOM 1519 N N . VAL A 1 192 ? 26.143 8.447 10.550 1.00 67.00 192 VAL A N 1
ATOM 1520 C CA . VAL A 1 192 ? 25.603 7.365 11.389 1.00 67.00 192 VAL A CA 1
ATOM 1521 C C . VAL A 1 192 ? 25.586 7.774 12.861 1.00 67.00 192 VAL A C 1
ATOM 1523 O O . VAL A 1 192 ? 24.573 7.584 13.535 1.00 67.00 192 VAL A O 1
ATOM 1526 N N . ASN A 1 193 ? 26.660 8.384 13.363 1.00 66.50 193 ASN A N 1
ATOM 1527 C CA . ASN A 1 193 ? 26.742 8.843 14.749 1.00 66.50 193 ASN A CA 1
ATOM 1528 C C . ASN A 1 193 ? 25.767 9.988 15.038 1.00 66.50 193 ASN A C 1
ATOM 1530 O O . ASN A 1 193 ? 25.096 9.973 16.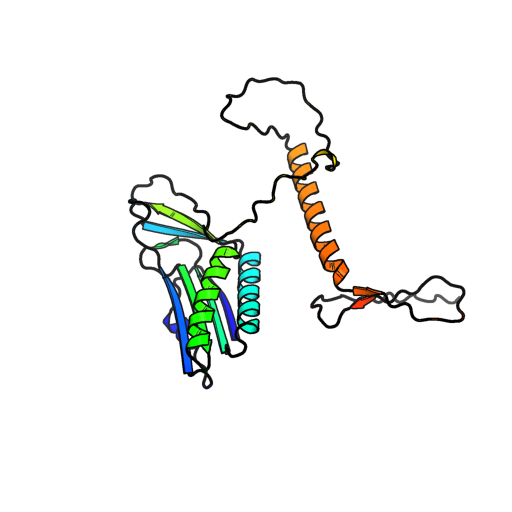068 1.00 66.50 193 ASN A O 1
ATOM 1534 N N . SER A 1 194 ? 25.611 10.932 14.108 1.00 62.06 194 SER A N 1
ATOM 1535 C CA . SER A 1 194 ? 24.627 12.010 14.232 1.00 62.06 194 SER A CA 1
ATOM 1536 C C . SER A 1 194 ? 23.193 11.462 14.239 1.00 62.06 194 SER A C 1
ATOM 1538 O O . SER A 1 194 ? 22.385 11.855 15.077 1.00 62.06 194 SER A O 1
ATOM 1540 N N . LYS A 1 195 ? 22.892 10.462 13.398 1.00 65.25 195 LYS A N 1
ATOM 1541 C CA . LYS A 1 195 ? 21.593 9.769 13.398 1.00 65.25 195 LYS A CA 1
ATOM 1542 C C . LYS A 1 195 ? 21.344 8.962 14.668 1.00 65.25 195 LYS A C 1
ATOM 1544 O O . LYS A 1 195 ? 20.228 8.974 15.180 1.00 65.25 195 LYS A O 1
ATOM 1549 N N . ARG A 1 196 ? 22.366 8.297 15.214 1.00 64.44 196 ARG A N 1
ATOM 1550 C CA . ARG A 1 196 ? 22.285 7.630 16.524 1.00 64.44 196 ARG A CA 1
ATOM 1551 C C . ARG A 1 196 ? 22.028 8.631 17.649 1.00 64.44 196 ARG A C 1
ATOM 1553 O O . ARG A 1 196 ? 21.213 8.346 18.516 1.00 64.44 196 ARG A O 1
ATOM 1560 N N . ALA A 1 197 ? 22.675 9.795 17.624 1.00 58.41 197 ALA A N 1
ATOM 1561 C CA . ALA A 1 197 ? 22.459 10.856 18.604 1.00 58.41 197 ALA A CA 1
ATOM 1562 C C . ALA A 1 197 ? 21.049 11.461 18.504 1.00 58.41 197 ALA A C 1
ATOM 1564 O O . ALA A 1 197 ? 20.410 11.666 19.530 1.00 58.41 197 ALA A O 1
ATOM 1565 N N . GLU A 1 198 ? 20.533 11.670 17.290 1.00 59.69 198 GLU A N 1
ATOM 1566 C CA . GLU A 1 198 ? 19.153 12.108 17.042 1.00 59.69 198 GLU A CA 1
ATOM 1567 C C . GLU A 1 198 ? 18.147 11.092 17.610 1.00 59.69 198 GLU A C 1
ATOM 1569 O O . GLU A 1 198 ? 17.288 11.456 18.411 1.00 59.69 198 GLU A O 1
ATOM 1574 N N . ILE A 1 199 ? 18.325 9.800 17.304 1.00 54.91 199 ILE A N 1
ATOM 1575 C CA . ILE A 1 199 ? 17.514 8.707 17.866 1.00 54.91 199 ILE A CA 1
ATOM 1576 C C . ILE A 1 199 ? 17.618 8.666 19.398 1.00 54.91 199 ILE A C 1
ATOM 1578 O O . ILE A 1 199 ? 16.600 8.558 20.075 1.00 54.91 199 ILE A O 1
ATOM 1582 N N . ASN A 1 200 ? 18.820 8.797 19.964 1.00 51.53 200 ASN A N 1
ATOM 1583 C CA . ASN A 1 200 ? 19.019 8.809 21.414 1.00 51.53 200 ASN A CA 1
ATOM 1584 C C . ASN A 1 200 ? 18.359 10.019 22.079 1.00 51.53 200 ASN A C 1
ATOM 1586 O O . ASN A 1 200 ? 17.712 9.854 23.104 1.00 51.53 200 ASN A O 1
ATOM 1590 N N . SER A 1 201 ? 18.471 11.215 21.499 1.00 50.59 201 SER A N 1
ATOM 1591 C CA . SER A 1 201 ? 17.814 12.419 22.021 1.00 50.59 201 SER A CA 1
ATOM 1592 C C . SER A 1 201 ? 16.291 12.279 22.028 1.00 50.59 201 SER A C 1
ATOM 1594 O O . SER A 1 201 ? 15.640 12.696 22.982 1.00 50.59 201 SER A O 1
ATOM 1596 N N . GLN A 1 202 ? 15.738 11.595 21.024 1.00 50.06 202 GLN A N 1
ATOM 1597 C CA . GLN A 1 202 ? 14.322 11.263 20.971 1.00 50.06 202 GLN A CA 1
ATOM 1598 C C . GLN A 1 202 ? 13.936 10.189 22.007 1.00 50.06 202 GLN A C 1
ATOM 1600 O O . GLN A 1 202 ? 12.865 10.284 22.595 1.00 50.06 202 GLN A O 1
ATOM 1605 N N . ASN A 1 203 ? 14.817 9.220 22.287 1.00 48.03 203 ASN A N 1
ATOM 1606 C CA . ASN A 1 203 ? 14.613 8.185 23.313 1.00 48.03 203 ASN A CA 1
ATOM 1607 C C . ASN A 1 203 ? 14.748 8.717 24.756 1.00 48.03 203 ASN A C 1
ATOM 1609 O O . ASN A 1 203 ? 14.178 8.144 25.680 1.00 48.03 203 ASN A O 1
ATOM 1613 N N . VAL A 1 204 ? 15.495 9.805 24.976 1.00 50.97 204 VAL A N 1
ATOM 1614 C CA . VAL A 1 204 ? 15.679 10.432 26.302 1.00 50.97 204 VAL A CA 1
ATOM 1615 C C . VAL A 1 204 ? 14.400 11.132 26.797 1.00 50.97 204 VAL A C 1
ATOM 1617 O O . VAL A 1 204 ? 14.270 11.393 27.988 1.00 50.97 204 VAL A O 1
ATOM 1620 N N . ILE A 1 205 ? 13.408 11.359 25.930 1.00 49.56 205 ILE A N 1
ATOM 1621 C CA . ILE A 1 205 ? 12.112 11.957 26.304 1.00 49.56 205 ILE A CA 1
ATOM 1622 C C . ILE A 1 205 ? 11.159 10.928 26.962 1.00 49.56 205 ILE A C 1
ATOM 1624 O O . ILE A 1 205 ? 10.194 11.315 27.619 1.00 49.56 205 ILE A O 1
ATOM 1628 N N . ASP A 1 206 ? 11.446 9.623 26.873 1.00 48.00 206 ASP A N 1
ATOM 1629 C CA . ASP A 1 206 ? 10.554 8.551 27.356 1.00 48.00 206 ASP A CA 1
ATOM 1630 C C . ASP A 1 206 ? 10.560 8.339 28.883 1.00 48.00 206 ASP A C 1
ATOM 1632 O O . ASP A 1 206 ? 9.729 7.583 29.409 1.00 48.00 206 ASP A O 1
ATOM 1636 N N . PHE A 1 207 ? 11.486 8.982 29.602 1.00 53.03 207 PHE A N 1
ATOM 1637 C CA . PHE A 1 207 ? 11.743 8.719 31.016 1.00 53.03 207 PHE A CA 1
ATOM 1638 C C . PHE A 1 207 ? 11.787 9.996 31.854 1.00 53.03 207 PHE A C 1
ATOM 1640 O O . PHE A 1 207 ? 12.423 10.981 31.486 1.00 53.03 207 PHE A O 1
ATOM 1647 N N . LYS A 1 208 ? 11.128 9.968 33.016 1.00 54.38 208 LYS A N 1
ATOM 1648 C CA . LYS A 1 208 ? 11.153 11.057 34.001 1.00 54.38 208 LYS A CA 1
ATOM 1649 C C . LYS A 1 208 ? 11.992 10.626 35.206 1.00 54.38 208 LYS A C 1
ATOM 1651 O O . LYS A 1 208 ? 11.880 9.485 35.657 1.00 54.38 208 LYS A O 1
ATOM 1656 N N . ALA A 1 209 ? 12.820 11.533 35.718 1.00 52.22 209 ALA A N 1
ATOM 1657 C CA . ALA A 1 209 ? 13.448 11.383 37.025 1.00 52.22 209 ALA A CA 1
ATOM 1658 C C . ALA A 1 209 ? 12.471 11.884 38.099 1.00 52.22 209 ALA A C 1
ATOM 1660 O O . ALA A 1 209 ? 11.955 12.999 37.991 1.00 52.22 209 ALA A O 1
ATOM 1661 N N . GLU A 1 210 ? 12.195 11.061 39.107 1.00 49.47 210 GLU A N 1
ATOM 1662 C CA . GLU A 1 210 ? 11.535 11.502 40.336 1.00 49.47 210 GLU A CA 1
ATOM 1663 C C . GLU A 1 210 ? 12.556 11.484 41.468 1.00 49.47 210 GLU A C 1
ATOM 1665 O O . GLU A 1 210 ? 13.132 10.436 41.767 1.00 49.47 210 GLU A O 1
ATOM 1670 N N . ASP A 1 211 ? 12.762 12.639 42.097 1.00 47.78 211 ASP A N 1
ATOM 1671 C CA . ASP A 1 211 ? 13.426 12.711 43.391 1.00 47.78 211 ASP A CA 1
ATOM 1672 C C . ASP A 1 211 ? 12.385 12.361 44.457 1.00 47.78 211 ASP A C 1
ATOM 1674 O O . ASP A 1 211 ? 11.397 13.073 44.643 1.00 47.78 211 ASP A O 1
ATOM 1678 N N . LYS A 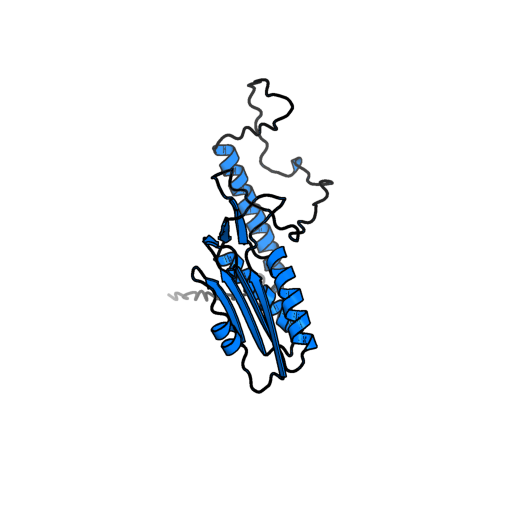1 212 ? 12.574 11.233 45.146 1.00 50.22 212 LYS A N 1
ATOM 1679 C CA . LYS A 1 212 ? 11.866 10.986 46.403 1.00 50.22 212 LYS A CA 1
ATOM 1680 C C . LYS A 1 212 ? 12.625 11.707 47.504 1.00 50.22 212 LYS A C 1
ATOM 1682 O O . LYS A 1 212 ? 13.786 11.381 47.744 1.00 50.22 212 LYS A O 1
ATOM 1687 N N . ASP A 1 213 ? 11.957 12.642 48.175 1.00 44.06 213 ASP A N 1
ATOM 1688 C CA . ASP A 1 213 ? 12.460 13.258 49.401 1.00 44.06 213 ASP A CA 1
ATOM 1689 C C . ASP A 1 213 ? 12.807 12.161 50.416 1.00 44.06 213 ASP A C 1
ATOM 1691 O O . ASP A 1 213 ? 11.938 11.492 50.978 1.00 44.06 213 ASP A O 1
ATOM 1695 N N . LEU A 1 214 ? 14.106 11.958 50.618 1.00 46.16 214 LEU A N 1
ATOM 1696 C CA . LEU A 1 214 ? 14.669 11.097 51.646 1.00 46.16 214 LEU A CA 1
ATOM 1697 C C . LEU A 1 214 ? 15.380 12.011 52.638 1.00 46.16 214 LEU A C 1
ATOM 1699 O O . LEU A 1 214 ? 16.564 12.316 52.491 1.00 46.16 214 LEU A O 1
ATOM 1703 N N . SER A 1 215 ? 14.636 12.469 53.646 1.00 45.12 215 SER A N 1
ATOM 1704 C CA . SER A 1 215 ? 15.249 12.943 54.881 1.00 45.12 215 SER A CA 1
ATOM 1705 C C . SER A 1 215 ? 16.050 11.780 55.475 1.00 45.12 215 SER A C 1
ATOM 1707 O O . SER A 1 215 ? 15.482 10.730 55.771 1.00 45.12 215 SER A O 1
ATOM 1709 N N . ASP A 1 216 ? 17.354 12.001 55.616 1.00 45.72 216 ASP A N 1
ATOM 1710 C CA . ASP A 1 216 ? 18.362 11.139 56.241 1.00 45.72 216 ASP A CA 1
ATOM 1711 C C . ASP A 1 216 ? 18.905 9.965 55.406 1.00 45.72 216 ASP A C 1
ATOM 1713 O O . ASP A 1 216 ? 18.641 8.793 55.666 1.00 45.72 216 ASP A O 1
ATOM 1717 N N . SER A 1 217 ? 19.809 10.269 54.464 1.00 39.09 217 SER A N 1
ATOM 1718 C CA . SER A 1 217 ? 20.898 9.342 54.116 1.00 39.09 217 SER A CA 1
ATOM 1719 C C . SER A 1 217 ? 22.122 10.053 53.523 1.00 39.09 217 SER A C 1
ATOM 1721 O O . SER A 1 217 ? 22.078 10.678 52.464 1.00 39.09 217 SER A O 1
ATOM 1723 N N . CYS A 1 218 ? 23.255 9.907 54.209 1.00 41.97 218 CYS A N 1
ATOM 1724 C CA . CYS A 1 218 ? 24.588 10.323 53.783 1.00 41.97 218 CYS A CA 1
ATOM 1725 C C . CYS A 1 218 ? 25.192 9.278 52.817 1.00 41.97 218 CYS A C 1
ATOM 1727 O O . CYS A 1 218 ? 26.132 8.580 53.175 1.00 41.97 218 CYS A O 1
ATOM 1729 N N . ALA A 1 219 ? 24.635 9.108 51.610 1.00 34.53 219 ALA A N 1
ATOM 1730 C CA . ALA A 1 219 ? 25.323 8.463 50.477 1.00 34.53 219 ALA A CA 1
ATOM 1731 C C . ALA A 1 219 ? 24.532 8.584 49.156 1.00 34.53 219 ALA A C 1
ATOM 1733 O O . ALA A 1 219 ? 23.498 7.953 48.969 1.00 34.53 219 ALA A O 1
ATOM 1734 N N . ARG A 1 220 ? 25.092 9.386 48.237 1.00 41.00 220 ARG A N 1
ATOM 1735 C CA . ARG A 1 220 ? 24.945 9.442 46.762 1.00 41.00 220 ARG A CA 1
ATOM 1736 C C . ARG A 1 220 ? 23.707 8.777 46.115 1.00 41.00 220 ARG A C 1
ATOM 1738 O O . ARG A 1 220 ? 23.733 7.605 45.758 1.00 41.00 220 ARG A O 1
ATOM 1745 N N . THR A 1 221 ? 22.698 9.621 45.871 1.00 35.84 221 THR A N 1
ATOM 1746 C CA . THR A 1 221 ? 21.672 9.604 44.800 1.00 35.84 221 THR A CA 1
ATOM 1747 C C . THR A 1 221 ? 21.344 8.253 44.155 1.00 35.84 221 THR A C 1
ATOM 1749 O O . THR A 1 221 ? 21.922 7.882 43.131 1.00 35.84 221 THR A O 1
ATOM 1752 N N . GLN A 1 222 ? 20.316 7.580 44.676 1.00 42.66 222 GLN A N 1
ATOM 1753 C CA . GLN A 1 222 ? 19.510 6.658 43.874 1.00 42.66 222 GLN A CA 1
ATOM 1754 C C . GLN A 1 222 ? 18.484 7.464 43.072 1.00 42.66 222 GLN A C 1
ATOM 1756 O O . GLN A 1 222 ? 17.479 7.906 43.616 1.00 42.66 222 GLN A O 1
ATOM 1761 N N . SER A 1 223 ? 18.736 7.643 41.776 1.00 44.66 223 SER A N 1
ATOM 1762 C CA . SER A 1 223 ? 17.724 8.119 40.831 1.00 44.66 223 SER A CA 1
ATOM 1763 C C . SER A 1 223 ? 17.009 6.909 40.232 1.00 44.66 223 SER A C 1
ATOM 1765 O O . SER A 1 223 ? 17.626 6.057 39.591 1.00 44.66 223 SER A O 1
ATOM 1767 N N . SER A 1 224 ? 15.701 6.794 40.464 1.00 51.38 224 SER A N 1
ATOM 1768 C CA . SER A 1 224 ? 14.871 5.808 39.770 1.00 51.38 224 SER A CA 1
ATOM 1769 C C . SER A 1 224 ? 14.360 6.411 38.469 1.00 51.38 224 SER A C 1
ATOM 1771 O O . SER A 1 224 ? 13.639 7.407 38.479 1.00 51.38 224 SER A O 1
ATOM 1773 N N . ILE A 1 225 ? 14.732 5.802 37.346 1.00 53.50 225 ILE A N 1
ATOM 1774 C CA . ILE A 1 225 ? 14.238 6.175 36.022 1.00 53.50 225 ILE A CA 1
ATOM 1775 C C . ILE A 1 225 ? 12.889 5.480 35.819 1.00 53.50 225 ILE A C 1
ATOM 1777 O O . ILE A 1 225 ? 12.830 4.250 35.775 1.00 53.50 225 ILE A O 1
ATOM 1781 N N . ILE A 1 226 ? 11.807 6.253 35.703 1.00 57.38 226 ILE A N 1
ATOM 1782 C CA . ILE A 1 226 ? 10.454 5.715 35.520 1.00 57.38 226 ILE A CA 1
ATOM 1783 C C . ILE A 1 226 ? 10.004 5.967 34.081 1.00 57.38 226 ILE A C 1
ATOM 1785 O O . ILE A 1 226 ? 10.129 7.072 33.547 1.00 57.38 226 ILE A O 1
ATOM 1789 N N . LYS A 1 227 ? 9.493 4.910 33.445 1.00 58.41 227 LYS A N 1
ATOM 1790 C CA . LYS A 1 227 ? 8.929 4.939 32.095 1.00 58.41 227 LYS A CA 1
ATOM 1791 C C . LYS A 1 227 ? 7.578 5.662 32.113 1.00 58.41 227 LYS A C 1
ATOM 1793 O O . LYS A 1 227 ? 6.718 5.315 32.918 1.00 58.41 227 LYS A O 1
ATOM 1798 N N . GLN A 1 228 ? 7.373 6.635 31.226 1.00 57.25 228 GLN A N 1
ATOM 1799 C CA . GLN A 1 228 ? 6.077 7.315 31.114 1.00 57.25 228 GLN A CA 1
ATOM 1800 C C . GLN A 1 228 ? 4.985 6.357 30.602 1.00 57.25 228 GLN A C 1
ATOM 1802 O O . GLN A 1 228 ? 5.222 5.586 29.675 1.00 57.25 228 GLN A O 1
ATOM 1807 N N . GLU A 1 229 ? 3.769 6.441 31.155 1.00 54.38 229 GLU A N 1
ATOM 1808 C CA . GLU A 1 229 ? 2.647 5.525 30.854 1.00 54.38 229 GLU A CA 1
ATOM 1809 C C . GLU A 1 229 ? 2.263 5.445 29.364 1.00 54.38 229 GLU A C 1
ATOM 1811 O O . GLU A 1 229 ? 1.648 4.472 28.937 1.00 54.38 229 GLU A O 1
ATOM 1816 N N . LYS A 1 230 ? 2.641 6.441 28.552 1.00 55.88 230 LYS A N 1
ATOM 1817 C CA . LYS A 1 230 ? 2.347 6.498 27.109 1.00 55.88 230 LYS A CA 1
ATOM 1818 C C . LYS A 1 230 ? 3.500 6.044 26.205 1.00 55.88 230 LYS A C 1
ATOM 1820 O O . LYS A 1 230 ? 3.342 6.081 24.986 1.00 55.88 230 LYS A O 1
ATOM 1825 N N . SER A 1 231 ? 4.654 5.646 26.749 1.00 55.28 231 SER A N 1
ATOM 1826 C CA . SER A 1 231 ? 5.797 5.217 25.931 1.00 55.28 231 SER A CA 1
ATOM 1827 C C . SER A 1 231 ? 5.785 3.700 25.684 1.00 55.28 231 SER A C 1
ATOM 1829 O O . SER A 1 231 ? 5.453 2.896 26.555 1.00 55.28 231 SER A O 1
ATOM 1831 N N . ASN A 1 232 ? 6.153 3.265 24.474 1.00 53.91 232 ASN A N 1
ATOM 1832 C CA . ASN A 1 232 ? 6.128 1.848 24.058 1.00 53.91 232 ASN A CA 1
ATOM 1833 C C . ASN A 1 232 ? 7.516 1.168 24.081 1.00 53.91 232 ASN A C 1
ATOM 1835 O O . ASN A 1 232 ? 7.700 0.086 23.521 1.00 53.91 232 ASN A O 1
ATOM 1839 N N . CYS A 1 233 ? 8.514 1.764 24.741 1.00 49.72 233 CYS A N 1
ATOM 1840 C CA . CYS A 1 233 ? 9.862 1.196 24.815 1.00 49.72 233 CYS A CA 1
ATOM 1841 C C . CYS A 1 233 ? 9.927 -0.044 25.736 1.00 49.72 233 CYS A C 1
ATOM 1843 O O . CYS A 1 233 ? 9.258 -0.111 26.769 1.00 49.72 233 CYS A O 1
ATOM 1845 N N . HIS A 1 234 ? 10.713 -1.055 25.357 1.00 48.84 234 HIS A N 1
ATOM 1846 C CA . HIS A 1 234 ? 10.951 -2.256 26.166 1.00 48.84 234 HIS A CA 1
ATOM 1847 C C . HIS A 1 234 ? 12.327 -2.143 26.829 1.00 48.84 234 HIS A C 1
ATOM 1849 O O . HIS A 1 234 ? 13.334 -1.997 26.138 1.00 48.84 234 HIS A O 1
ATOM 1855 N N . LEU A 1 235 ? 12.376 -2.212 28.161 1.00 47.16 235 LEU A N 1
ATOM 1856 C CA . LEU A 1 235 ? 13.619 -2.181 28.935 1.00 47.16 235 LEU A CA 1
ATOM 1857 C C . LEU A 1 235 ? 13.981 -3.608 29.352 1.00 47.16 235 LEU A C 1
ATOM 1859 O O . LEU A 1 235 ? 13.213 -4.270 30.048 1.00 47.16 235 LEU A O 1
ATOM 1863 N N . LYS A 1 236 ? 15.156 -4.093 28.941 1.00 40.53 236 LYS A N 1
ATOM 1864 C CA . LYS A 1 236 ? 15.711 -5.346 29.462 1.00 40.53 236 LYS A CA 1
ATOM 1865 C C . LYS A 1 236 ? 16.436 -5.023 30.768 1.00 40.53 236 LYS A C 1
ATOM 1867 O O . LYS A 1 236 ? 17.575 -4.571 30.749 1.00 40.53 236 LYS A O 1
ATOM 1872 N N . VAL A 1 237 ? 15.743 -5.189 31.893 1.00 42.53 237 VAL A N 1
ATOM 1873 C CA . VAL A 1 237 ? 16.315 -4.966 33.228 1.00 42.53 237 VAL A CA 1
ATOM 1874 C C . VAL A 1 237 ? 17.289 -6.102 33.531 1.00 42.53 237 VAL A C 1
ATOM 1876 O O . VAL A 1 237 ? 16.899 -7.267 33.555 1.00 42.53 237 VAL A O 1
ATOM 1879 N N . GLN A 1 238 ? 18.561 -5.769 33.736 1.00 33.75 238 GLN A N 1
ATOM 1880 C CA . GLN A 1 238 ? 19.579 -6.726 34.154 1.00 33.75 238 GLN A CA 1
ATOM 1881 C C . GLN A 1 238 ? 19.903 -6.454 35.623 1.00 33.75 238 GLN A C 1
ATOM 1883 O O . GLN A 1 238 ? 20.608 -5.505 35.956 1.00 33.75 238 GLN A O 1
ATOM 1888 N N . THR A 1 239 ? 19.324 -7.255 36.514 1.00 36.34 239 THR A N 1
ATOM 1889 C CA . THR A 1 239 ? 19.576 -7.152 37.953 1.00 36.34 239 THR A CA 1
ATOM 1890 C C . THR A 1 239 ? 20.970 -7.696 38.249 1.00 36.34 239 THR A C 1
ATOM 1892 O O . THR A 1 239 ? 21.218 -8.892 38.103 1.00 36.34 239 THR A O 1
ATOM 1895 N N . ILE A 1 240 ? 21.893 -6.822 38.648 1.00 35.53 240 ILE A N 1
ATOM 1896 C CA . ILE A 1 240 ? 23.212 -7.229 39.138 1.00 35.53 240 ILE A CA 1
ATOM 1897 C C . ILE A 1 240 ? 23.059 -7.546 40.626 1.00 35.53 240 ILE A C 1
ATOM 1899 O O . ILE A 1 240 ? 22.838 -6.649 41.439 1.00 35.53 240 ILE A O 1
ATOM 1903 N N . TYR A 1 241 ? 23.154 -8.825 40.987 1.00 37.97 241 TYR A N 1
ATOM 1904 C CA . TYR A 1 241 ? 23.244 -9.238 42.385 1.00 37.97 241 TYR A CA 1
ATOM 1905 C C . TYR A 1 241 ? 24.695 -9.098 42.842 1.00 37.97 241 TYR A C 1
ATOM 1907 O O . TYR A 1 241 ? 25.576 -9.799 42.349 1.00 37.97 241 TYR A O 1
ATOM 1915 N N . TYR A 1 242 ? 24.951 -8.202 43.792 1.00 37.09 242 TYR A N 1
ATOM 1916 C CA . TYR A 1 242 ? 26.238 -8.166 44.477 1.00 37.09 242 TYR A CA 1
ATOM 1917 C C . TYR A 1 242 ? 26.313 -9.354 45.439 1.00 37.09 242 TYR A C 1
ATOM 1919 O O . TYR A 1 242 ? 25.545 -9.426 46.399 1.00 37.09 242 TYR A O 1
ATOM 1927 N N . SER A 1 243 ? 27.232 -10.290 45.190 1.00 41.22 243 SER A N 1
ATOM 1928 C CA . SER A 1 243 ? 27.559 -11.323 46.169 1.00 41.22 243 SER A CA 1
ATOM 1929 C C . SER A 1 243 ? 28.290 -10.664 47.336 1.00 41.22 243 SER A C 1
ATOM 1931 O O . SER A 1 243 ? 29.443 -10.247 47.204 1.00 41.22 243 SER A O 1
ATOM 1933 N N . THR A 1 244 ? 27.639 -10.562 48.487 1.00 41.00 244 THR A N 1
ATOM 1934 C CA . THR A 1 244 ? 28.316 -10.247 49.742 1.00 41.00 244 THR A CA 1
ATOM 1935 C C . THR A 1 244 ? 29.163 -11.450 50.148 1.00 41.00 244 THR A C 1
ATOM 1937 O O . THR A 1 244 ? 28.695 -12.376 50.804 1.00 41.00 244 THR A O 1
ATOM 1940 N N . ALA A 1 245 ? 30.431 -11.449 49.738 1.00 44.47 245 ALA A N 1
ATOM 1941 C CA . ALA A 1 245 ? 31.437 -12.304 50.345 1.00 44.47 245 ALA A CA 1
ATOM 1942 C C . ALA A 1 245 ? 31.630 -11.841 51.799 1.00 44.47 245 ALA A C 1
ATOM 1944 O O . ALA A 1 245 ? 32.242 -10.806 52.052 1.00 44.47 245 ALA A O 1
ATOM 1945 N N . ARG A 1 246 ? 31.048 -12.581 52.747 1.00 40.50 246 ARG A N 1
ATOM 1946 C CA . ARG A 1 246 ? 31.458 -12.554 54.155 1.00 40.50 246 ARG A CA 1
ATOM 1947 C C . ARG A 1 246 ? 32.566 -13.594 54.330 1.00 40.50 246 ARG A C 1
ATOM 1949 O O . ARG A 1 246 ? 32.310 -14.778 54.120 1.00 40.50 246 ARG A O 1
ATOM 1956 N N . GLN A 1 247 ? 33.764 -13.137 54.684 1.00 39.62 247 GLN A N 1
ATOM 1957 C CA . GLN A 1 247 ? 34.655 -13.863 55.593 1.00 39.62 247 GLN A CA 1
ATOM 1958 C C . GLN A 1 247 ? 34.417 -13.314 56.995 1.00 39.62 247 GLN A C 1
ATOM 1960 O O . GLN A 1 247 ? 34.172 -12.088 57.092 1.00 39.62 247 GLN A O 1
#

InterPro domains:
  IPR003448 Molybdopterin biosynthesis MoaE [PF02391] (7-119)
  IPR003448 Molybdopterin biosynthesis MoaE [cd00756] (11-137)
  IPR028888 Molybdopterin synthase catalytic subunit, eukaryotes [MF_03052] (1-145)
  IPR036563 Molybdopterin biosynthesis MoaE subunit superfamily [G3DSA:3.90.1170.40] (1-139)
  IPR036563 Molybdopterin biosynthesis MoaE subunit superfamily [SSF54690] (3-143)

Secondary structure (DSSP, 8-state):
-EEEEEESSPP-HHHHHHHT--TT-SEEEEEEEEPPSEETTEEEEEEEEEE-HHHHHHHHHHHHHHHHHH-TT---EEEEEE-EEEETTSEEEEEEEEESSHHHHHHHHHHHHHHHHHHS-EEEEEEETT----EEE--TT-------STT--GGG-S-PPP---------TTS------HHHHHHHHHHHHHHHHHHHHHHHGGGEEEE----SS--S----EEEE-TT--PPP------------

Foldseek 3Di:
DEAEDEAADFDDVVVVVVQQDDPLFPDKDKDFDFAALDDPRFGFFKKAKDFPGVQLSVQLVVLVVVLCVVQVQWDYWYWYAHHGIHGGGTTRIMIMITGNDHVSRVVSSVVSVLSSLQRGGMWMWTDTPPRDDIDIDRRPSNDDPPPPPPDPPPVPPPDDDDDDPDDDDDDPPDDDDDDDPVRVVVVVVSVVVVVVVVVVVVVVVQWDWDDDDDDDDDDDDDTDTDGDPPDPDDDPDDDDDDPPDDD